Protein AF-A0A849QKR9-F1 (afdb_monomer)

Foldseek 3Di:
DDPVVVVVVVVVVVVVVVVVVVVVVVVPDDDDDDDDDDDDDDDPPPPFQQDKDKDWDCAPNFIKIWIFTGDPVCPVVLLVVLVVLLNVLCQQAPCVDCPHQQNVCQVPQKGAQHDPLVVVLLVVQLVCCVVVVNPRFQQCVLVVVQQVVQVVVVHGDDPVNNVVSCVLTDSVQWDADPRMIGRNDPNTHGHSSVPSVLSSQVVSVVSNVVVPTQFIKMDTRQWMFGAADRPVRWADWRFCADLVDRVDGPDTDRDHRDITHDDDQSPDDDD

Solvent-accessible surface area (backbone atoms only — not comparable to full-atom values): 15534 Å² total; per-residue (Å²): 133,57,74,68,59,56,51,53,51,52,54,52,52,52,51,52,54,52,53,52,52,53,51,53,52,62,74,71,54,79,83,84,76,90,75,90,80,91,79,91,77,95,71,86,72,81,77,80,42,64,43,78,51,72,52,72,49,83,50,93,94,34,54,30,38,43,36,40,43,31,58,74,80,62,39,69,60,44,52,50,52,20,52,50,46,33,53,51,48,44,56,45,57,28,82,84,39,68,85,14,59,44,19,34,25,46,72,67,36,37,37,72,81,50,54,70,66,60,51,50,53,50,53,50,43,44,50,47,16,60,82,46,76,54,76,44,49,41,22,44,35,52,52,54,50,48,46,53,54,24,49,77,72,75,46,74,72,49,73,64,58,48,57,63,42,48,75,38,47,53,49,87,44,55,47,81,54,95,48,26,43,37,46,76,49,89,81,32,30,63,44,51,83,90,51,50,63,58,51,29,35,53,52,21,48,50,48,34,43,76,70,68,44,70,17,33,36,30,31,51,69,63,34,28,38,32,35,43,47,44,84,87,70,44,57,41,79,48,64,45,66,27,89,91,43,76,92,39,59,77,46,73,44,76,45,53,70,44,73,47,70,76,88,61,81,84,78,73,78,87,136

Nearest PDB structures (foldseek):
  7esb-assembly1_A  TM=9.035E-01  e=8.124E-19  Listeria monocytogenes 10403S
  7f2u-assembly2_B  TM=9.150E-01  e=4.977E-18  Listeria monocytogenes 10403S
  6nxi-assembly1_A  TM=8.721E-01  e=6.211E-15  Vibrio cholerae
  6nxj-assembly1_A  TM=8.756E-01  e=7.909E-15  Vibrio cholerae
  6nxj-assembly2_B  TM=8.960E-01  e=5.808E-14  Vibrio cholerae

pLDDT: mean 87.32, std 17.44, range [29.44, 98.69]

Sequence (271 aa):
MDDHHKRTIIYLFALIIMTVALFTIYTYFPVVTDNGGSNDLIAESNVSSNDVIAESQQLMGTIVTIEIVGTKTNAETSINSAFWEIDRIEKLMTTFDSNSEIGILNAEGQVDNVSDDLIYVIEQSIYYGNISDGAFDVTIKPILDLWKTKIIAGEYPTGQEINETLTLVNYSNITVENNTIYLNAEGMSITVDGIAKGYAVDQAVKVLENNGYTSGFVNAGGDGMYFGTRPDGSDWKVGLRNPENKSQSIVVMEISDKAVATSGNYERYFN

Structure (mmCIF, N/CA/C/O backbone):
data_AF-A0A849QKR9-F1
#
_entry.id   AF-A0A849QKR9-F1
#
loop_
_atom_site.group_PDB
_atom_site.id
_ato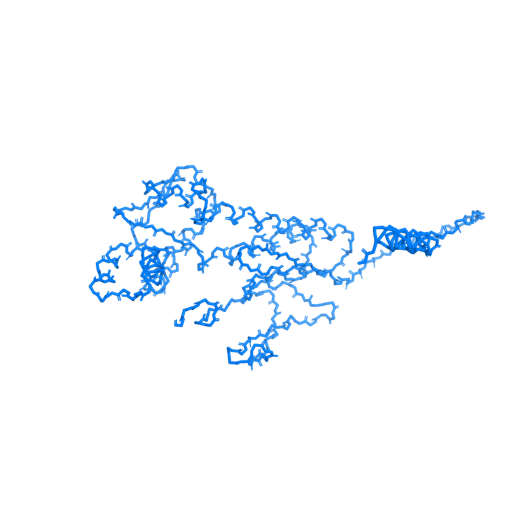m_site.type_symbol
_atom_site.label_atom_id
_atom_site.label_alt_id
_atom_site.label_comp_id
_atom_site.label_asym_id
_atom_site.label_entity_id
_atom_site.label_seq_id
_atom_site.pdbx_PDB_ins_code
_atom_site.Cartn_x
_atom_site.Cartn_y
_atom_site.Cartn_z
_atom_site.occupancy
_atom_site.B_iso_or_equiv
_atom_site.auth_seq_id
_atom_site.auth_comp_id
_atom_site.auth_asym_id
_atom_site.auth_atom_id
_atom_site.pdbx_PDB_model_num
ATOM 1 N N . MET A 1 1 ? 46.636 -8.064 25.597 1.00 56.09 1 MET A N 1
ATOM 2 C CA . MET A 1 1 ? 47.362 -7.668 24.373 1.00 56.09 1 MET A CA 1
ATOM 3 C C . MET A 1 1 ? 47.788 -6.223 24.556 1.00 56.09 1 MET A C 1
ATOM 5 O O . MET A 1 1 ? 46.911 -5.388 24.746 1.00 56.09 1 MET A O 1
ATOM 9 N N . ASP A 1 2 ? 49.097 -5.986 24.640 1.00 68.19 2 ASP A N 1
ATOM 10 C CA . ASP A 1 2 ? 49.704 -4.688 24.971 1.00 68.19 2 ASP A CA 1
ATOM 11 C C . ASP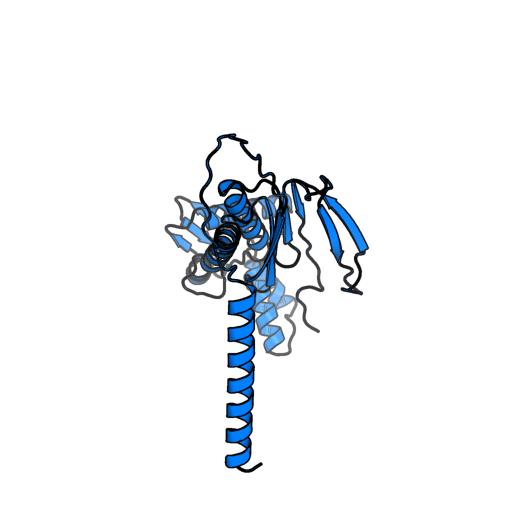 A 1 2 ? 49.340 -3.604 23.933 1.00 68.19 2 ASP A C 1
ATOM 13 O O . ASP A 1 2 ? 49.109 -3.916 22.761 1.00 68.19 2 ASP A O 1
ATOM 17 N N . ASP A 1 3 ? 49.266 -2.340 24.353 1.00 66.62 3 ASP A N 1
ATOM 18 C CA . ASP A 1 3 ? 48.834 -1.200 23.529 1.00 66.62 3 ASP A CA 1
ATOM 19 C C . ASP A 1 3 ? 49.766 -0.992 22.320 1.00 66.62 3 ASP A C 1
ATOM 21 O O . ASP A 1 3 ? 49.341 -0.583 21.237 1.00 66.62 3 ASP A O 1
ATOM 25 N N . HIS A 1 4 ? 51.027 -1.413 22.453 1.00 70.44 4 HIS A N 1
ATOM 26 C CA . HIS A 1 4 ? 51.982 -1.469 21.351 1.00 70.44 4 HIS A CA 1
ATOM 27 C C . HIS A 1 4 ? 51.560 -2.464 20.254 1.00 70.44 4 HIS A C 1
ATOM 29 O O . HIS A 1 4 ? 51.630 -2.144 19.068 1.00 70.44 4 HIS A O 1
ATOM 35 N N . HIS A 1 5 ? 51.053 -3.647 20.619 1.00 63.78 5 HIS A N 1
ATOM 36 C CA . HIS A 1 5 ? 50.604 -4.650 19.648 1.00 63.78 5 HIS A CA 1
ATOM 37 C C . HIS A 1 5 ? 49.356 -4.204 18.881 1.00 63.78 5 HIS A C 1
ATOM 39 O O . HIS A 1 5 ? 49.245 -4.478 17.687 1.00 63.78 5 HIS A O 1
ATOM 45 N N . LYS A 1 6 ? 48.439 -3.476 19.532 1.00 62.59 6 LYS A N 1
ATOM 46 C CA . LYS A 1 6 ? 47.254 -2.919 18.862 1.00 62.59 6 LYS A CA 1
ATOM 47 C C . LYS A 1 6 ? 47.637 -1.863 17.825 1.00 62.59 6 LYS A C 1
ATOM 49 O O . LYS A 1 6 ? 47.126 -1.898 16.709 1.00 62.59 6 LYS A O 1
ATOM 54 N N . ARG A 1 7 ? 48.585 -0.979 18.153 1.00 69.62 7 ARG A N 1
ATOM 55 C CA . ARG A 1 7 ? 49.081 0.047 17.222 1.00 69.62 7 ARG A CA 1
ATOM 56 C C . ARG A 1 7 ? 49.799 -0.571 16.027 1.00 69.62 7 ARG A C 1
ATOM 58 O O . ARG A 1 7 ? 49.524 -0.179 14.899 1.00 69.62 7 ARG A O 1
ATOM 65 N N . THR A 1 8 ? 50.647 -1.579 16.242 1.00 73.81 8 THR A N 1
ATOM 66 C CA . THR A 1 8 ? 51.331 -2.276 15.140 1.00 73.81 8 THR A CA 1
ATOM 67 C C . THR A 1 8 ? 50.345 -2.937 14.175 1.00 73.81 8 THR A C 1
ATOM 69 O O . THR A 1 8 ? 50.532 -2.835 12.968 1.00 73.81 8 THR A O 1
ATOM 72 N N . ILE A 1 9 ? 49.269 -3.551 14.683 1.00 72.00 9 ILE A N 1
ATOM 73 C CA . ILE A 1 9 ? 48.226 -4.161 13.844 1.00 72.00 9 ILE A CA 1
ATOM 74 C C . ILE A 1 9 ? 47.478 -3.094 13.033 1.00 72.00 9 ILE A C 1
ATOM 76 O O . ILE A 1 9 ? 47.295 -3.270 11.832 1.00 72.00 9 ILE A O 1
ATOM 80 N N . ILE A 1 10 ? 47.115 -1.961 13.644 1.00 75.00 10 ILE A N 1
ATOM 81 C CA . ILE A 1 10 ? 46.435 -0.857 12.945 1.00 75.00 10 ILE A CA 1
ATOM 82 C C . ILE A 1 10 ? 47.303 -0.297 11.808 1.00 75.00 10 ILE A C 1
ATOM 84 O O . ILE A 1 10 ? 46.802 -0.106 10.701 1.00 75.00 10 ILE A O 1
ATOM 88 N N . TYR A 1 11 ? 48.607 -0.095 12.032 1.00 73.31 11 TYR A N 1
ATOM 89 C CA . TYR A 1 11 ? 49.511 0.375 10.975 1.00 73.31 11 TYR A CA 1
ATOM 90 C C . TYR A 1 11 ? 49.687 -0.648 9.847 1.00 73.31 11 TYR A C 1
ATOM 92 O O . TYR A 1 11 ? 49.775 -0.257 8.685 1.00 73.31 11 TYR A O 1
ATOM 100 N N . LEU A 1 12 ? 49.685 -1.947 10.160 1.00 71.19 12 LEU A N 1
ATOM 101 C CA . LEU A 1 12 ? 49.760 -3.007 9.152 1.00 71.19 12 LEU A CA 1
ATOM 102 C C . LEU A 1 12 ? 48.500 -3.049 8.277 1.00 71.19 12 LEU A C 1
ATOM 104 O O . LEU A 1 12 ? 48.610 -3.151 7.057 1.00 71.19 12 LEU A O 1
ATOM 108 N N . PHE A 1 13 ? 47.314 -2.897 8.875 1.00 69.25 13 PHE A N 1
ATOM 109 C CA . PHE A 1 13 ? 46.056 -2.803 8.128 1.00 69.25 13 PHE A CA 1
ATOM 110 C C . PHE A 1 13 ? 45.987 -1.537 7.267 1.00 69.25 13 PHE A C 1
ATOM 112 O O . PHE A 1 13 ? 45.603 -1.621 6.103 1.00 69.25 13 PHE A O 1
ATOM 119 N N . ALA A 1 14 ? 46.418 -0.384 7.788 1.00 69.44 14 ALA A N 1
ATOM 120 C CA . ALA A 1 14 ? 46.464 0.858 7.015 1.00 69.44 14 ALA A CA 1
ATOM 121 C C . ALA A 1 14 ? 47.422 0.760 5.812 1.00 69.44 14 ALA A C 1
ATOM 123 O O . ALA A 1 14 ? 47.089 1.224 4.721 1.00 69.44 14 ALA A O 1
ATOM 124 N N . LEU A 1 15 ? 48.578 0.103 5.978 1.00 68.38 15 LEU A N 1
ATOM 125 C CA . LEU A 1 15 ? 49.537 -0.117 4.893 1.00 68.38 15 LEU A CA 1
ATOM 126 C C . LEU A 1 15 ? 48.961 -1.032 3.800 1.00 68.38 15 LEU A C 1
ATOM 128 O O . LEU A 1 15 ? 49.131 -0.741 2.620 1.00 68.38 15 LEU A O 1
ATOM 132 N N . ILE A 1 16 ? 48.250 -2.100 4.182 1.00 71.38 16 ILE A N 1
ATOM 133 C CA . ILE A 1 16 ? 47.600 -3.026 3.239 1.00 71.38 16 ILE A CA 1
ATOM 134 C C . ILE A 1 16 ? 46.465 -2.330 2.474 1.00 71.38 16 ILE A C 1
ATOM 136 O O . ILE A 1 16 ? 46.352 -2.492 1.263 1.00 71.38 16 ILE A O 1
ATOM 140 N N . ILE A 1 17 ? 45.646 -1.514 3.145 1.00 67.94 17 ILE A N 1
ATOM 141 C CA . ILE A 1 17 ? 44.571 -0.760 2.480 1.00 67.94 17 ILE A CA 1
ATOM 142 C C . ILE A 1 17 ? 45.158 0.236 1.467 1.00 67.94 17 ILE A C 1
ATOM 144 O O . ILE A 1 17 ? 44.658 0.349 0.349 1.00 67.94 17 ILE A O 1
ATOM 148 N N . MET A 1 18 ? 46.254 0.914 1.818 1.00 70.62 18 MET A N 1
ATOM 149 C CA . MET A 1 18 ? 46.903 1.885 0.935 1.00 70.62 18 MET A CA 1
ATOM 150 C C . MET A 1 18 ? 47.558 1.227 -0.293 1.00 70.62 18 MET A C 1
ATOM 152 O O . MET A 1 18 ? 47.499 1.787 -1.388 1.00 70.62 18 MET A O 1
ATOM 156 N N . THR A 1 19 ? 48.150 0.035 -0.155 1.00 67.56 19 THR A N 1
ATOM 157 C CA . THR A 1 19 ? 48.738 -0.686 -1.299 1.00 67.56 19 THR A CA 1
ATOM 158 C C . THR A 1 19 ? 47.676 -1.270 -2.226 1.00 67.56 19 THR A C 1
ATOM 160 O O . THR A 1 19 ? 47.854 -1.218 -3.442 1.00 67.56 19 THR A O 1
ATOM 163 N N . VAL A 1 20 ? 46.549 -1.749 -1.686 1.00 70.06 20 VAL A N 1
ATOM 164 C CA . VAL A 1 20 ? 45.401 -2.193 -2.494 1.00 70.06 20 VAL A CA 1
ATOM 165 C C . VAL A 1 20 ? 44.795 -1.018 -3.265 1.00 70.06 20 VAL A C 1
ATOM 167 O O . VAL A 1 20 ? 44.554 -1.162 -4.459 1.00 70.06 20 VAL A O 1
ATOM 170 N N . ALA A 1 21 ? 44.643 0.155 -2.636 1.00 64.56 21 ALA A N 1
ATOM 171 C CA . ALA A 1 21 ? 44.130 1.363 -3.290 1.00 64.56 21 ALA A CA 1
ATOM 172 C C . ALA A 1 21 ? 45.039 1.866 -4.430 1.00 64.56 21 ALA A C 1
ATOM 174 O O . ALA A 1 21 ? 44.557 2.268 -5.487 1.00 64.56 21 ALA A O 1
ATOM 175 N N . LEU A 1 22 ? 46.363 1.811 -4.254 1.00 59.62 22 LEU A N 1
ATOM 176 C CA . LEU A 1 22 ? 47.314 2.173 -5.313 1.00 59.62 22 LEU A CA 1
ATOM 177 C C . LEU A 1 22 ? 47.290 1.175 -6.482 1.00 59.62 22 LEU A C 1
ATOM 179 O O . LEU A 1 22 ? 47.432 1.578 -7.637 1.00 59.62 22 LEU A O 1
ATOM 183 N N . PHE A 1 23 ? 47.069 -0.113 -6.203 1.00 61.19 23 PHE A N 1
ATOM 184 C CA . PHE A 1 23 ? 46.971 -1.147 -7.233 1.00 61.19 23 PHE A CA 1
ATOM 185 C C . PHE A 1 23 ? 45.658 -1.058 -8.032 1.00 61.19 23 PHE A C 1
ATOM 187 O O . PHE A 1 23 ? 45.672 -1.240 -9.251 1.00 61.19 23 PHE A O 1
ATOM 194 N N . THR A 1 24 ? 44.534 -0.703 -7.396 1.00 53.88 24 THR A N 1
ATOM 195 C CA . THR A 1 24 ? 43.272 -0.428 -8.107 1.00 53.88 24 THR A CA 1
ATOM 196 C C . THR A 1 24 ? 43.350 0.834 -8.964 1.00 53.88 24 THR A C 1
ATOM 198 O O . THR A 1 24 ? 42.869 0.819 -10.091 1.00 53.88 24 THR A O 1
ATOM 201 N N . ILE A 1 25 ? 44.030 1.895 -8.516 1.00 60.06 25 ILE A N 1
ATOM 202 C CA . ILE A 1 25 ? 44.236 3.099 -9.343 1.00 60.06 25 ILE A CA 1
ATOM 203 C C . ILE A 1 25 ? 45.083 2.783 -10.589 1.00 60.06 25 ILE A C 1
ATOM 205 O O . ILE A 1 25 ? 44.760 3.241 -11.683 1.00 60.06 25 ILE A O 1
ATOM 209 N N . TYR A 1 26 ? 46.132 1.962 -10.453 1.00 59.94 26 TYR A N 1
ATOM 210 C CA . TYR A 1 26 ? 47.011 1.609 -11.576 1.00 59.94 26 TYR A CA 1
ATOM 211 C C . TYR A 1 26 ? 46.361 0.647 -12.584 1.00 59.94 26 TYR A C 1
ATOM 213 O O . TYR A 1 26 ? 46.697 0.667 -13.763 1.00 59.94 26 TYR A O 1
ATOM 221 N N . THR A 1 27 ? 45.416 -0.186 -12.138 1.00 62.38 27 THR A N 1
ATOM 222 C CA . THR A 1 27 ? 44.685 -1.114 -13.019 1.00 62.38 27 THR A CA 1
ATOM 223 C C . THR A 1 27 ? 43.512 -0.462 -13.753 1.00 62.38 27 THR A C 1
ATOM 225 O O . THR A 1 27 ? 43.118 -0.973 -14.798 1.00 62.38 27 THR A O 1
ATOM 228 N N . TYR A 1 28 ? 42.994 0.674 -13.268 1.00 57.56 28 TYR A N 1
ATOM 229 C CA . TYR A 1 28 ? 41.846 1.368 -13.872 1.00 57.56 28 TYR A CA 1
ATOM 230 C C . TYR A 1 28 ? 42.180 2.637 -14.673 1.00 57.56 28 TYR A C 1
ATOM 232 O O . TYR A 1 28 ? 41.302 3.151 -15.362 1.00 57.56 28 TYR A O 1
ATOM 240 N N . PHE A 1 29 ? 43.424 3.128 -14.655 1.00 51.31 29 PHE A N 1
ATOM 241 C CA . PHE A 1 29 ? 43.860 4.220 -15.535 1.00 51.31 29 PHE A CA 1
ATOM 242 C C . PHE A 1 29 ? 44.724 3.682 -16.685 1.00 51.31 29 PHE A C 1
ATOM 244 O O . PHE A 1 29 ? 45.906 3.401 -16.473 1.00 51.31 29 PHE A O 1
ATOM 251 N N . PRO A 1 30 ? 44.204 3.558 -17.921 1.00 44.72 30 PRO A N 1
ATOM 252 C CA . PRO A 1 30 ? 45.065 3.296 -19.060 1.00 44.72 30 PRO A CA 1
ATOM 253 C C . PRO A 1 30 ? 45.891 4.554 -19.350 1.00 44.72 30 PRO A C 1
ATOM 255 O O . PRO A 1 30 ? 45.362 5.662 -19.459 1.00 44.72 30 PRO A O 1
ATOM 258 N N . VAL A 1 31 ? 47.206 4.379 -19.478 1.00 43.72 31 VAL A N 1
ATOM 259 C CA . VAL A 1 31 ? 48.114 5.408 -19.993 1.00 43.72 31 VAL A CA 1
ATOM 260 C C . VAL A 1 31 ? 47.677 5.738 -21.421 1.00 43.72 31 VAL A C 1
ATOM 262 O O . VAL A 1 31 ? 47.870 4.942 -22.340 1.00 43.72 31 VAL A O 1
ATOM 265 N N . VAL A 1 32 ? 47.066 6.908 -21.602 1.00 41.72 32 VAL A N 1
ATOM 266 C CA . VAL A 1 32 ? 46.768 7.470 -22.921 1.00 41.72 32 VAL A CA 1
ATOM 267 C C . VAL A 1 32 ? 48.102 7.778 -23.595 1.00 41.72 32 VAL A C 1
ATOM 269 O O . VAL A 1 32 ? 48.847 8.649 -23.149 1.00 41.72 32 VAL A O 1
ATOM 272 N N . THR A 1 33 ? 48.421 7.039 -24.655 1.00 37.53 33 THR A N 1
ATOM 273 C CA . THR A 1 33 ? 49.470 7.431 -25.598 1.00 37.53 33 THR A CA 1
ATOM 274 C C . THR A 1 33 ? 48.788 8.135 -26.762 1.00 37.53 33 THR A C 1
ATOM 276 O O . THR A 1 33 ? 47.994 7.541 -27.486 1.00 37.53 33 THR A O 1
ATOM 279 N N . ASP A 1 34 ? 49.049 9.433 -26.875 1.00 34.94 34 ASP A N 1
ATOM 280 C CA . ASP A 1 34 ? 48.628 10.258 -28.001 1.00 34.94 34 ASP A CA 1
ATOM 281 C C . ASP A 1 34 ? 49.440 9.861 -29.241 1.00 34.94 34 ASP A C 1
ATOM 283 O O . ASP A 1 34 ? 50.668 9.933 -29.236 1.00 34.94 34 ASP A O 1
ATOM 287 N N . ASN A 1 35 ? 48.751 9.406 -30.284 1.00 36.16 35 ASN A N 1
ATOM 288 C CA . ASN A 1 35 ? 49.277 9.307 -31.638 1.00 36.16 35 ASN A CA 1
ATOM 289 C C . ASN A 1 35 ? 48.149 9.697 -32.596 1.00 36.16 35 ASN A C 1
ATOM 291 O O . ASN A 1 35 ? 47.228 8.921 -32.852 1.00 36.16 35 ASN A O 1
ATOM 295 N N . GLY A 1 36 ? 48.226 10.927 -33.101 1.00 35.84 36 GLY A N 1
ATOM 296 C CA . GLY A 1 36 ? 47.295 11.470 -34.080 1.00 35.84 36 GLY A CA 1
ATOM 297 C C . GLY A 1 36 ? 47.295 10.721 -35.417 1.00 35.84 36 GLY A C 1
ATOM 298 O O . GLY A 1 36 ? 48.323 10.235 -35.890 1.00 35.84 36 GLY A O 1
ATOM 299 N N . GLY A 1 37 ? 46.122 10.692 -36.053 1.00 29.44 37 GLY A N 1
ATOM 300 C CA . GLY A 1 37 ? 45.926 10.196 -37.413 1.00 29.44 37 GLY A CA 1
ATOM 301 C C . GLY A 1 37 ? 44.445 10.094 -37.775 1.00 29.44 37 GLY A C 1
ATOM 302 O O . GLY A 1 37 ? 43.782 9.124 -37.432 1.00 29.44 37 GLY A O 1
ATOM 303 N N . SER A 1 38 ? 43.940 11.117 -38.459 1.00 37.75 38 SER A N 1
ATOM 304 C CA . SER A 1 38 ? 42.591 11.263 -39.017 1.00 37.75 38 SER A CA 1
ATOM 305 C C . SER A 1 38 ? 42.172 10.130 -39.964 1.00 37.75 38 SER A C 1
ATOM 307 O O . SER A 1 38 ? 42.947 9.781 -40.855 1.00 37.75 38 SER A O 1
ATOM 309 N N . ASN A 1 39 ? 40.922 9.663 -39.850 1.00 35.00 39 ASN A N 1
ATOM 310 C CA . ASN A 1 39 ? 39.973 9.560 -40.969 1.00 35.00 39 ASN A CA 1
ATOM 311 C C . ASN A 1 39 ? 38.564 9.184 -40.481 1.00 35.00 39 ASN A C 1
ATOM 313 O O . ASN A 1 39 ? 38.382 8.240 -39.715 1.00 35.00 39 ASN A O 1
ATOM 317 N N . ASP A 1 40 ? 37.597 9.954 -40.974 1.00 38.06 40 ASP A N 1
ATOM 318 C CA . ASP A 1 40 ? 36.152 9.814 -40.829 1.00 38.06 40 ASP A CA 1
ATOM 319 C C . ASP A 1 40 ? 35.638 8.398 -41.100 1.00 38.06 40 ASP A C 1
ATOM 321 O O . ASP A 1 40 ? 35.941 7.843 -42.151 1.00 38.06 40 ASP A O 1
ATOM 325 N N . LEU A 1 41 ? 34.764 7.891 -40.223 1.00 34.88 41 LEU A N 1
ATOM 326 C CA . LEU A 1 41 ? 33.518 7.204 -40.581 1.00 34.88 41 LEU A CA 1
ATOM 327 C C . LEU A 1 41 ? 32.562 7.288 -39.380 1.00 34.88 41 LEU A C 1
ATOM 329 O O . LEU A 1 41 ? 32.771 6.661 -38.343 1.00 34.88 41 LEU A O 1
ATOM 333 N N . ILE A 1 42 ? 31.507 8.085 -39.542 1.00 42.62 42 ILE A N 1
ATOM 334 C CA . ILE A 1 42 ? 30.334 8.121 -38.669 1.00 42.62 42 ILE A CA 1
ATOM 335 C C . ILE A 1 42 ? 29.677 6.740 -38.743 1.00 42.62 42 ILE A C 1
ATOM 337 O O . ILE A 1 42 ? 29.045 6.399 -39.741 1.00 42.62 42 ILE A O 1
ATOM 341 N N . ALA A 1 43 ? 29.843 5.944 -37.693 1.00 32.66 43 ALA A N 1
ATOM 342 C CA . ALA A 1 43 ? 28.950 4.843 -37.387 1.00 32.66 43 ALA A CA 1
ATOM 343 C C . ALA A 1 43 ? 28.130 5.282 -36.175 1.00 32.66 43 ALA A C 1
ATOM 345 O O . ALA A 1 43 ? 28.637 5.309 -35.054 1.00 32.66 43 ALA A O 1
ATOM 346 N N . GLU A 1 44 ? 26.874 5.662 -36.409 1.00 36.56 44 GLU A N 1
ATOM 347 C CA . GLU A 1 44 ? 25.856 5.660 -35.363 1.00 36.56 44 GLU A CA 1
ATOM 348 C C . GLU A 1 44 ? 25.759 4.231 -34.822 1.00 36.56 44 GLU A C 1
ATOM 350 O O . GLU A 1 44 ? 25.080 3.357 -35.364 1.00 36.56 44 GLU A O 1
ATOM 355 N N . SER A 1 45 ? 26.514 3.963 -33.762 1.00 34.25 45 SER A N 1
ATOM 356 C CA . SER A 1 45 ? 26.320 2.791 -32.936 1.00 34.25 45 SER A CA 1
ATOM 357 C C . SER A 1 45 ? 24.977 2.955 -32.232 1.00 34.25 45 SER A C 1
ATOM 359 O O . SER A 1 45 ? 24.876 3.677 -31.240 1.00 34.25 45 SER A O 1
ATOM 361 N N . ASN A 1 46 ? 23.947 2.273 -32.731 1.00 40.50 46 ASN A N 1
ATOM 362 C CA . ASN A 1 46 ? 22.795 1.897 -31.920 1.00 40.50 46 ASN A CA 1
ATOM 363 C C . ASN A 1 46 ? 23.317 1.035 -30.761 1.00 40.50 46 ASN A C 1
ATOM 365 O O . ASN A 1 46 ? 23.414 -0.187 -30.878 1.00 40.50 46 ASN A O 1
ATOM 369 N N . VAL A 1 47 ? 23.719 1.668 -29.656 1.00 43.28 47 VAL A N 1
ATOM 370 C CA . VAL A 1 47 ? 24.070 0.968 -28.418 1.00 43.28 47 VAL A CA 1
ATOM 371 C C . VAL A 1 47 ? 22.760 0.553 -27.758 1.00 43.28 47 VAL A C 1
ATOM 373 O O . VAL A 1 47 ? 22.274 1.183 -26.827 1.00 43.28 47 VAL A O 1
ATOM 376 N N . SER A 1 48 ? 22.165 -0.518 -28.276 1.00 50.53 48 SER A N 1
ATOM 377 C CA . SER A 1 48 ? 21.196 -1.319 -27.536 1.00 50.53 48 SER A CA 1
ATOM 378 C C . SER A 1 48 ? 21.966 -2.090 -26.463 1.00 50.53 48 SER A C 1
ATOM 380 O O . SER A 1 48 ? 22.298 -3.259 -26.653 1.00 50.53 48 SER A O 1
ATOM 382 N N . SER A 1 49 ? 22.342 -1.435 -25.365 1.00 60.97 49 SER A N 1
ATOM 383 C CA . SER A 1 49 ? 22.863 -2.155 -24.201 1.00 60.97 49 SER A CA 1
ATOM 384 C C . SER A 1 49 ? 21.682 -2.713 -23.411 1.00 60.97 49 SER A C 1
ATOM 386 O O . SER A 1 49 ? 20.899 -1.943 -22.860 1.00 60.97 49 SER A O 1
ATOM 388 N N . ASN A 1 50 ? 21.573 -4.039 -23.343 1.00 80.00 50 ASN A N 1
ATOM 389 C CA . ASN A 1 50 ? 20.600 -4.737 -22.498 1.00 80.00 50 ASN A CA 1
ATOM 390 C C . ASN A 1 50 ? 21.234 -5.084 -21.142 1.00 80.00 50 ASN A C 1
ATOM 392 O O . ASN A 1 50 ? 21.173 -6.235 -20.702 1.00 80.00 50 ASN A O 1
ATOM 396 N N . ASP A 1 51 ? 21.918 -4.120 -20.518 1.00 88.50 51 ASP A N 1
ATOM 397 C CA . ASP A 1 51 ? 22.513 -4.352 -19.204 1.00 88.50 51 ASP A CA 1
ATOM 398 C C . ASP A 1 51 ? 21.397 -4.526 -18.172 1.00 88.50 51 ASP A C 1
ATOM 400 O O . ASP A 1 51 ? 20.382 -3.831 -18.212 1.00 88.50 51 ASP A O 1
ATOM 404 N N . VAL A 1 52 ? 21.605 -5.457 -17.243 1.00 93.81 52 VAL A N 1
ATOM 405 C CA . VAL A 1 52 ? 20.730 -5.658 -16.086 1.00 93.81 52 VAL A CA 1
ATOM 406 C C . VAL A 1 52 ? 21.374 -4.988 -14.889 1.00 93.81 52 VAL A C 1
ATOM 408 O O . VAL A 1 52 ? 22.536 -5.261 -14.568 1.00 93.81 52 VAL A O 1
ATOM 411 N N . ILE A 1 53 ? 20.633 -4.090 -14.250 1.00 95.50 53 ILE A N 1
ATOM 412 C CA . ILE A 1 53 ? 21.118 -3.288 -13.130 1.00 95.50 53 ILE A CA 1
ATOM 413 C C . ILE A 1 53 ? 20.083 -3.405 -12.027 1.00 95.50 53 ILE A C 1
ATOM 415 O O . ILE A 1 53 ? 18.922 -3.063 -12.238 1.00 95.50 53 ILE A O 1
ATOM 419 N N . ALA A 1 54 ? 20.513 -3.909 -10.874 1.00 96.12 54 ALA A N 1
ATOM 420 C CA . ALA A 1 54 ? 19.646 -4.163 -9.740 1.00 96.12 54 ALA A CA 1
ATOM 421 C C . ALA A 1 54 ? 20.245 -3.585 -8.462 1.00 96.12 54 ALA A C 1
ATOM 423 O O . ALA A 1 54 ? 21.434 -3.757 -8.186 1.00 96.12 54 ALA A O 1
ATOM 424 N N . GLU A 1 55 ? 19.396 -2.958 -7.659 1.00 97.44 55 GLU A N 1
ATOM 425 C CA . GLU A 1 55 ? 19.741 -2.459 -6.334 1.00 97.44 55 GLU A CA 1
ATOM 426 C C . GLU A 1 55 ? 18.662 -2.836 -5.326 1.00 97.44 55 GLU A C 1
ATOM 428 O O . GLU A 1 55 ? 17.541 -3.217 -5.673 1.00 97.44 55 GLU A O 1
ATOM 433 N N . SER A 1 56 ? 19.002 -2.781 -4.041 1.00 97.88 56 SER A N 1
ATOM 434 C CA . SER A 1 56 ? 18.050 -3.062 -2.971 1.00 97.88 56 SER A CA 1
ATOM 435 C C . SER A 1 56 ? 18.282 -2.172 -1.762 1.00 97.88 56 SER A C 1
ATOM 437 O O . SER A 1 56 ? 19.425 -1.934 -1.373 1.00 97.88 56 SER A O 1
ATOM 439 N N . GLN A 1 57 ? 17.189 -1.720 -1.152 1.00 97.81 57 GLN A N 1
ATOM 440 C CA . GLN A 1 57 ? 17.187 -0.879 0.043 1.00 97.81 57 GLN A CA 1
ATOM 441 C C . GLN A 1 57 ? 16.137 -1.370 1.045 1.00 97.81 57 GLN A C 1
ATOM 443 O O . GLN A 1 57 ? 15.193 -2.073 0.682 1.00 97.81 57 GLN A O 1
ATOM 448 N N . GLN A 1 58 ? 16.311 -1.022 2.321 1.00 96.81 58 GLN A N 1
ATOM 449 C CA . GLN A 1 58 ? 15.323 -1.315 3.356 1.00 96.81 58 GLN A CA 1
ATOM 450 C C . GLN A 1 58 ? 14.354 -0.136 3.483 1.00 96.81 58 GLN A C 1
ATOM 452 O O . GLN A 1 58 ? 14.744 0.921 3.970 1.00 96.81 58 GLN A O 1
ATOM 457 N N . LEU A 1 59 ? 13.111 -0.335 3.044 1.00 94.19 59 LEU A N 1
ATOM 458 C CA . LEU A 1 59 ? 12.027 0.655 3.020 1.00 94.19 59 LEU A CA 1
ATOM 459 C C . LEU A 1 59 ? 10.697 -0.046 3.327 1.00 94.19 59 LEU A C 1
ATOM 461 O O . LEU A 1 59 ? 10.569 -1.257 3.127 1.00 94.19 59 LEU A O 1
ATOM 465 N N . MET A 1 60 ? 9.706 0.683 3.835 1.00 90.88 60 MET A N 1
ATOM 466 C CA . MET A 1 60 ? 8.364 0.177 4.161 1.00 90.88 60 MET A CA 1
ATOM 467 C C . MET A 1 60 ? 8.375 -1.068 5.066 1.00 90.88 60 MET A C 1
ATOM 469 O O . MET A 1 60 ? 7.545 -1.976 4.9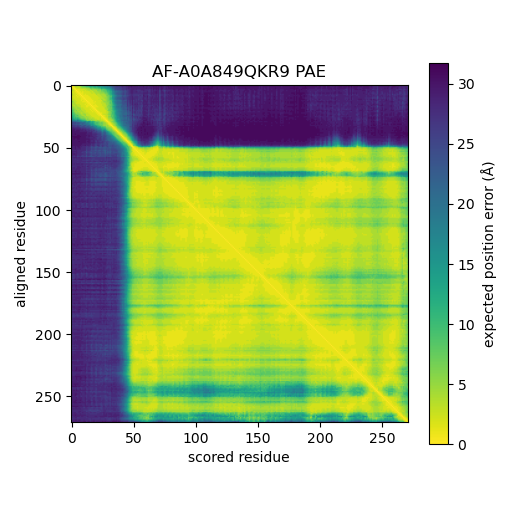53 1.00 90.88 60 MET A O 1
ATOM 473 N N . GLY A 1 61 ? 9.371 -1.158 5.953 1.00 89.81 61 GLY A N 1
ATOM 474 C CA . GLY A 1 61 ? 9.569 -2.306 6.839 1.00 89.81 61 GLY A CA 1
ATOM 475 C C . GLY A 1 61 ? 9.920 -3.622 6.127 1.00 89.81 61 GLY A C 1
ATOM 476 O O . GLY A 1 61 ? 9.706 -4.690 6.703 1.00 89.81 61 GLY A O 1
ATOM 477 N N . THR A 1 62 ? 10.440 -3.569 4.898 1.00 92.38 62 THR A N 1
ATOM 478 C CA . THR A 1 62 ? 10.877 -4.731 4.112 1.00 92.38 62 THR A CA 1
ATOM 479 C C . THR A 1 62 ? 12.110 -4.403 3.257 1.00 92.38 62 THR A C 1
ATOM 481 O O . THR A 1 62 ? 12.626 -3.289 3.286 1.00 92.38 62 THR A O 1
ATOM 484 N N . ILE A 1 63 ? 12.622 -5.389 2.519 1.00 95.94 63 ILE A N 1
ATOM 485 C CA . ILE A 1 63 ? 13.586 -5.162 1.440 1.00 95.94 63 ILE A CA 1
ATOM 486 C C . ILE A 1 63 ? 12.798 -4.830 0.175 1.00 95.94 63 ILE A C 1
ATOM 488 O O . ILE A 1 63 ? 11.914 -5.592 -0.229 1.00 95.94 63 ILE A O 1
ATOM 492 N N . VAL A 1 64 ? 13.142 -3.700 -0.433 1.00 98.12 64 VAL A N 1
ATOM 493 C CA . VAL A 1 64 ? 12.686 -3.299 -1.757 1.00 98.12 64 VAL A CA 1
ATOM 494 C C . VAL A 1 64 ? 13.827 -3.523 -2.738 1.00 98.12 64 VAL A C 1
ATOM 496 O O . VAL A 1 64 ? 14.930 -3.025 -2.519 1.00 98.12 64 VAL A O 1
ATOM 499 N N . THR A 1 65 ? 13.560 -4.253 -3.814 1.00 98.19 65 THR A N 1
ATOM 500 C CA . THR A 1 65 ? 14.491 -4.485 -4.919 1.00 98.19 65 THR A CA 1
ATOM 501 C C . THR A 1 65 ? 13.957 -3.819 -6.176 1.00 98.19 65 THR A C 1
ATOM 503 O O . THR A 1 65 ? 12.790 -3.999 -6.524 1.00 98.19 65 THR A O 1
ATOM 506 N N . ILE A 1 66 ? 14.822 -3.078 -6.863 1.00 98.44 66 ILE A N 1
ATOM 507 C CA . ILE A 1 66 ? 14.538 -2.472 -8.162 1.00 98.44 66 ILE A CA 1
ATOM 508 C C . ILE A 1 66 ? 15.542 -3.035 -9.154 1.00 98.44 66 ILE A C 1
ATOM 510 O O . ILE A 1 66 ? 16.745 -2.964 -8.908 1.00 98.44 66 ILE A O 1
ATOM 514 N N . GLU A 1 67 ? 15.051 -3.579 -10.262 1.00 97.25 67 GLU A N 1
ATOM 515 C CA . GLU A 1 67 ? 15.865 -4.023 -11.389 1.00 97.25 67 GLU A CA 1
ATOM 516 C C . GLU A 1 67 ? 15.369 -3.355 -12.668 1.00 97.25 67 GLU A C 1
ATOM 518 O O . GLU A 1 67 ? 14.169 -3.288 -12.921 1.00 97.25 67 GLU A O 1
ATOM 523 N N . ILE A 1 68 ? 16.296 -2.879 -13.489 1.00 97.00 68 ILE A N 1
ATOM 524 C CA . ILE A 1 68 ? 16.013 -2.315 -14.809 1.00 97.00 68 ILE A CA 1
ATOM 525 C C . ILE A 1 68 ? 16.869 -2.998 -15.868 1.00 97.00 68 ILE A C 1
ATOM 527 O O . ILE A 1 68 ? 18.004 -3.414 -15.613 1.00 97.00 68 ILE A O 1
ATOM 531 N N . VAL A 1 69 ? 16.315 -3.076 -17.074 1.00 94.81 69 VAL A N 1
ATOM 532 C CA . VAL A 1 69 ? 17.004 -3.532 -18.279 1.00 94.81 69 VAL A CA 1
ATOM 533 C C . VAL A 1 69 ? 17.199 -2.333 -19.198 1.00 94.81 69 VAL A C 1
ATOM 535 O O . VAL A 1 69 ? 16.231 -1.702 -19.621 1.00 94.81 69 VAL A O 1
ATOM 538 N N . GLY A 1 70 ? 18.448 -2.005 -19.520 1.00 89.44 70 GLY A N 1
ATOM 539 C CA . GLY A 1 70 ? 18.745 -0.897 -20.423 1.00 89.44 70 GLY A CA 1
ATOM 540 C C . GLY A 1 70 ? 20.164 -0.362 -20.289 1.00 89.44 70 GLY A C 1
ATOM 541 O O . GLY A 1 70 ? 21.091 -1.068 -19.901 1.00 89.44 70 GLY A O 1
ATOM 542 N N . THR A 1 71 ? 20.353 0.910 -20.636 1.00 85.31 71 THR A N 1
ATOM 543 C CA . THR A 1 71 ? 21.660 1.570 -20.558 1.00 85.31 71 THR A CA 1
ATOM 544 C C . THR A 1 71 ? 22.051 1.905 -19.126 1.00 85.31 71 THR A C 1
ATOM 546 O O . THR A 1 71 ? 21.252 2.464 -18.375 1.00 85.31 71 THR A O 1
ATOM 549 N N . LYS A 1 72 ? 23.326 1.673 -18.786 1.00 81.50 72 LYS A N 1
ATOM 550 C CA . LYS A 1 72 ? 23.920 2.106 -17.507 1.00 81.50 72 LYS A CA 1
ATOM 551 C C . LYS A 1 72 ? 23.948 3.616 -17.317 1.00 81.50 72 LYS A C 1
ATOM 553 O O . LYS A 1 72 ? 23.961 4.083 -16.182 1.00 81.50 72 LYS A O 1
ATOM 558 N N . THR A 1 73 ? 23.967 4.382 -18.404 1.00 85.12 73 THR A N 1
ATOM 559 C CA . THR A 1 73 ? 23.899 5.843 -18.341 1.00 85.12 73 THR A CA 1
ATOM 560 C C . THR A 1 73 ? 22.635 6.257 -17.583 1.00 85.12 73 THR A C 1
ATOM 562 O O . THR A 1 73 ? 21.538 5.926 -18.013 1.00 85.12 73 THR A O 1
ATOM 565 N N . ASN A 1 74 ? 22.802 6.960 -16.458 1.00 87.19 74 ASN A N 1
ATOM 566 C CA . ASN A 1 74 ? 21.750 7.414 -15.530 1.00 87.19 74 ASN A CA 1
ATOM 567 C C . ASN A 1 74 ? 20.978 6.328 -14.754 1.00 87.19 74 ASN A C 1
ATOM 569 O O . ASN A 1 74 ? 20.116 6.683 -13.954 1.00 87.19 74 ASN A O 1
ATOM 573 N N . ALA A 1 75 ? 21.316 5.043 -14.899 1.00 92.31 75 ALA A N 1
ATOM 574 C CA . ALA A 1 75 ? 20.610 3.946 -14.229 1.00 92.31 75 ALA A CA 1
ATOM 575 C C . ALA A 1 75 ? 20.558 4.097 -12.707 1.00 92.31 75 ALA A C 1
ATOM 577 O O . ALA A 1 75 ? 19.483 4.040 -12.119 1.00 92.31 75 ALA A O 1
ATOM 578 N N . GLU A 1 76 ? 21.701 4.373 -12.081 1.00 93.62 76 GLU A N 1
ATOM 579 C CA . GLU A 1 76 ? 21.789 4.614 -10.638 1.00 93.62 76 GLU A CA 1
ATOM 580 C C . GLU A 1 76 ? 20.919 5.809 -10.211 1.00 93.62 76 GLU A C 1
ATOM 582 O O . GLU A 1 76 ? 20.218 5.755 -9.205 1.00 93.62 76 GLU A O 1
ATOM 587 N N . THR A 1 77 ? 20.901 6.897 -10.986 1.00 95.56 77 THR A N 1
ATOM 588 C CA . THR A 1 77 ? 20.072 8.076 -10.685 1.00 95.56 77 THR A CA 1
ATOM 589 C C . THR A 1 77 ? 18.578 7.768 -10.785 1.00 95.56 77 THR A C 1
ATOM 591 O O . THR A 1 77 ? 17.798 8.204 -9.936 1.00 95.56 77 THR A O 1
ATOM 594 N N . SER A 1 78 ? 18.168 7.008 -11.799 1.00 97.12 78 SER A N 1
ATOM 595 C CA . SER A 1 78 ? 16.772 6.620 -12.001 1.00 97.12 78 SER A CA 1
ATOM 596 C C . SER A 1 78 ? 16.287 5.621 -10.955 1.00 97.12 78 SER A C 1
ATOM 598 O O . SER A 1 78 ? 15.199 5.807 -10.414 1.00 97.12 78 SER A O 1
ATOM 600 N N . ILE A 1 79 ? 17.107 4.625 -10.610 1.00 97.88 79 ILE A N 1
ATOM 601 C CA . ILE A 1 79 ? 16.841 3.693 -9.507 1.00 97.88 79 ILE A CA 1
ATOM 602 C C . ILE A 1 79 ? 16.712 4.458 -8.186 1.00 97.88 79 ILE A C 1
ATOM 604 O O . ILE A 1 79 ? 15.741 4.267 -7.456 1.00 97.88 79 ILE A O 1
ATOM 608 N N . ASN A 1 80 ? 17.635 5.380 -7.897 1.00 97.94 80 ASN A N 1
ATOM 609 C CA . ASN A 1 80 ? 17.561 6.193 -6.684 1.00 97.94 80 ASN A CA 1
ATOM 610 C C . ASN A 1 80 ? 16.304 7.066 -6.648 1.00 97.94 80 ASN A C 1
ATOM 612 O O . ASN A 1 80 ? 15.679 7.178 -5.600 1.00 97.94 80 ASN A O 1
ATOM 616 N N . SER A 1 81 ? 15.888 7.629 -7.783 1.00 98.44 81 SER A N 1
ATOM 617 C CA . SER A 1 81 ? 14.644 8.404 -7.872 1.00 98.44 81 SER A CA 1
ATOM 618 C C . SER A 1 81 ? 13.411 7.539 -7.582 1.00 98.44 81 SER A C 1
ATOM 620 O O . SER A 1 81 ? 12.496 7.986 -6.898 1.00 98.44 81 SER A O 1
ATOM 622 N N . ALA A 1 82 ? 13.402 6.284 -8.039 1.00 98.62 82 ALA A N 1
ATOM 623 C CA . ALA A 1 82 ? 12.339 5.335 -7.727 1.00 98.62 82 ALA A CA 1
ATOM 624 C C . ALA A 1 82 ? 12.332 4.941 -6.235 1.00 98.62 82 ALA A C 1
ATOM 626 O O . ALA A 1 82 ? 11.269 4.903 -5.622 1.00 98.62 82 ALA A O 1
ATOM 627 N N . PHE A 1 83 ? 13.497 4.732 -5.609 1.00 98.69 83 PHE A N 1
ATOM 628 C CA . PHE A 1 83 ? 13.574 4.532 -4.154 1.00 98.69 83 PHE A CA 1
ATOM 629 C C . PHE A 1 83 ? 13.097 5.752 -3.361 1.00 98.69 83 PHE A C 1
ATOM 631 O O . PHE A 1 83 ? 12.399 5.597 -2.361 1.00 98.69 83 PHE A O 1
ATOM 638 N N . TRP A 1 84 ? 13.443 6.961 -3.807 1.00 98.50 84 TRP A N 1
ATOM 639 C CA . TRP A 1 84 ? 12.994 8.201 -3.170 1.00 98.50 84 TRP A CA 1
ATOM 640 C C . TRP A 1 84 ? 11.481 8.361 -3.243 1.00 98.50 84 TRP A C 1
ATOM 642 O O . TRP A 1 84 ? 10.878 8.839 -2.287 1.00 98.50 84 TRP A O 1
ATOM 652 N N . GLU A 1 85 ? 10.861 7.937 -4.342 1.00 98.69 85 GLU A N 1
ATOM 653 C CA . GLU A 1 85 ? 9.407 7.962 -4.468 1.00 98.69 85 GLU A CA 1
ATOM 654 C C . GLU A 1 85 ? 8.732 7.004 -3.477 1.00 98.69 85 GLU A C 1
ATOM 656 O O . GLU A 1 85 ? 7.766 7.379 -2.817 1.00 98.69 85 GLU A O 1
ATOM 661 N N . ILE A 1 86 ? 9.291 5.807 -3.280 1.00 98.44 86 ILE A N 1
ATOM 662 C CA . ILE A 1 86 ? 8.800 4.858 -2.269 1.00 98.44 86 ILE A CA 1
ATOM 663 C C . ILE A 1 86 ? 8.915 5.449 -0.856 1.00 98.44 86 ILE A C 1
ATOM 665 O O . ILE A 1 86 ? 7.954 5.398 -0.090 1.00 98.44 86 ILE A O 1
ATOM 669 N N . ASP A 1 87 ? 10.060 6.045 -0.518 1.00 98.06 87 ASP A N 1
ATOM 670 C CA . ASP A 1 87 ? 10.284 6.703 0.779 1.00 98.06 87 ASP A CA 1
ATOM 671 C C . ASP A 1 87 ? 9.355 7.917 0.985 1.00 98.06 87 ASP A C 1
ATOM 673 O O . ASP A 1 87 ? 8.836 8.130 2.084 1.00 98.06 87 ASP A O 1
ATOM 677 N N . ARG A 1 88 ? 9.078 8.693 -0.073 1.00 97.69 88 ARG A N 1
ATOM 678 C CA . ARG A 1 88 ? 8.107 9.797 -0.039 1.00 97.69 88 ARG A CA 1
ATOM 679 C C . ARG A 1 88 ? 6.708 9.287 0.308 1.00 97.69 88 ARG A C 1
ATOM 681 O O . ARG A 1 88 ? 6.080 9.838 1.211 1.00 97.69 88 ARG A O 1
ATOM 688 N N . ILE A 1 89 ? 6.241 8.236 -0.371 1.00 97.81 89 ILE A N 1
ATOM 689 C CA . ILE A 1 89 ? 4.937 7.611 -0.101 1.00 97.81 89 ILE A CA 1
ATOM 690 C C . ILE A 1 89 ? 4.876 7.042 1.322 1.00 97.81 89 ILE A C 1
ATOM 692 O O . ILE A 1 89 ? 3.891 7.267 2.026 1.00 97.81 89 ILE A O 1
ATOM 696 N N . GLU A 1 90 ? 5.931 6.366 1.788 1.00 95.94 90 GLU A N 1
ATOM 697 C CA . GLU A 1 90 ? 6.009 5.858 3.163 1.00 95.94 90 GLU A CA 1
ATOM 698 C C . GLU A 1 90 ? 5.844 6.983 4.193 1.00 95.94 90 GLU A C 1
ATOM 700 O O . GLU A 1 90 ? 5.042 6.861 5.119 1.00 95.94 90 GLU A O 1
ATOM 705 N N . LYS A 1 91 ? 6.554 8.101 4.018 1.00 95.75 91 LYS A N 1
ATOM 706 C CA . LYS A 1 91 ? 6.481 9.252 4.932 1.00 95.75 91 LYS A CA 1
ATOM 707 C C . LYS A 1 91 ? 5.110 9.920 4.950 1.00 95.75 91 LYS A C 1
ATOM 709 O O . LYS A 1 91 ? 4.680 10.369 6.009 1.00 95.75 91 LYS A O 1
ATOM 714 N N . LEU A 1 92 ? 4.418 9.972 3.811 1.00 94.25 92 LEU A N 1
ATOM 715 C CA . LEU A 1 92 ? 3.062 10.524 3.736 1.00 94.25 92 LEU A CA 1
ATOM 716 C C . LEU A 1 92 ? 2.041 9.668 4.494 1.00 94.25 92 LEU A C 1
ATOM 718 O O . LEU A 1 92 ? 1.143 10.203 5.142 1.00 94.25 92 LEU A O 1
ATOM 722 N N . MET A 1 93 ? 2.191 8.342 4.430 1.00 94.75 93 MET A N 1
ATOM 723 C CA . MET A 1 93 ? 1.147 7.389 4.824 1.00 94.75 93 MET A CA 1
ATOM 724 C C . MET A 1 93 ? 1.492 6.548 6.067 1.00 94.75 93 MET A C 1
ATOM 726 O O . MET A 1 93 ? 0.783 5.600 6.405 1.00 94.75 93 MET A O 1
ATOM 730 N N . THR A 1 94 ? 2.589 6.841 6.763 1.00 94.06 94 THR A N 1
ATOM 731 C CA . THR A 1 94 ? 3.027 6.034 7.909 1.00 94.06 94 THR A CA 1
ATOM 732 C C . THR A 1 94 ? 2.169 6.261 9.153 1.00 94.06 94 THR A C 1
ATOM 734 O O . THR A 1 94 ? 1.985 7.379 9.612 1.00 94.06 94 THR A O 1
ATOM 737 N N . THR A 1 95 ? 1.717 5.189 9.807 1.00 93.12 95 THR A N 1
ATOM 738 C CA . THR A 1 95 ? 1.022 5.306 11.105 1.00 93.12 95 THR A CA 1
ATOM 739 C C . THR A 1 95 ? 1.967 5.595 12.281 1.00 93.12 95 THR A C 1
ATOM 741 O O . THR A 1 95 ? 1.505 5.782 13.407 1.00 93.12 95 THR A O 1
ATOM 744 N N . PHE A 1 96 ? 3.287 5.612 12.049 1.00 90.44 96 PHE A N 1
ATOM 745 C CA . PHE A 1 96 ? 4.308 5.774 13.090 1.00 90.44 96 PHE A CA 1
ATOM 746 C C . PHE A 1 96 ? 4.740 7.227 13.324 1.00 90.44 96 PHE A C 1
ATOM 748 O O . PHE A 1 96 ? 5.340 7.508 14.362 1.00 90.44 96 PHE A O 1
ATOM 755 N N . ASP A 1 97 ? 4.448 8.136 12.391 1.00 92.69 97 ASP A N 1
ATOM 756 C CA . ASP A 1 97 ? 4.721 9.569 12.530 1.00 92.69 97 ASP A CA 1
ATOM 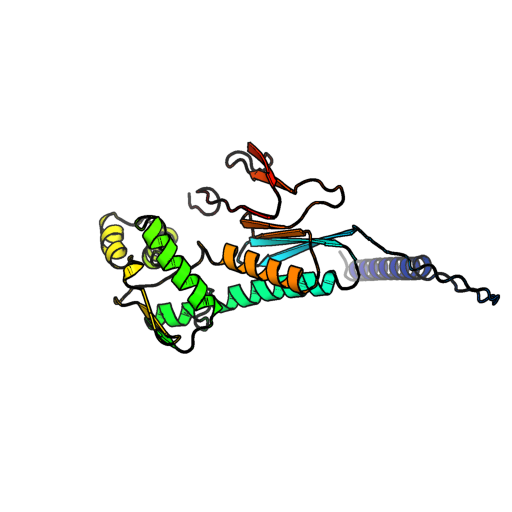757 C C . ASP A 1 97 ? 3.407 10.326 12.723 1.00 92.69 97 ASP A C 1
ATOM 759 O O . ASP A 1 97 ? 2.529 10.292 11.859 1.00 92.69 97 ASP A O 1
ATOM 763 N N . SER A 1 98 ? 3.282 11.037 13.845 1.00 93.56 98 SER A N 1
ATOM 764 C CA . SER A 1 98 ? 2.111 11.860 14.155 1.00 93.56 98 SER A CA 1
ATOM 765 C C . SER A 1 98 ? 1.950 13.066 13.226 1.00 93.56 98 SER A C 1
ATOM 767 O O . SER A 1 98 ? 0.888 13.672 13.228 1.00 93.56 98 SER A O 1
ATOM 769 N N . ASN A 1 99 ? 2.988 13.433 12.469 1.00 94.75 99 ASN A N 1
ATOM 770 C CA . ASN A 1 99 ? 2.943 14.528 11.497 1.00 94.75 99 ASN A CA 1
ATOM 771 C C . ASN A 1 99 ? 2.636 14.055 10.070 1.00 94.75 99 ASN A C 1
ATOM 773 O O . ASN A 1 99 ? 2.516 14.889 9.175 1.00 94.75 99 ASN A O 1
ATOM 777 N N . SER A 1 100 ? 2.546 12.742 9.837 1.00 96.81 100 SER A N 1
ATOM 778 C CA . SER A 1 100 ? 2.049 12.219 8.563 1.00 96.81 100 SER A CA 1
ATOM 779 C C . SER A 1 100 ? 0.556 12.521 8.415 1.00 96.81 100 SER A C 1
ATOM 781 O O . SER A 1 100 ? -0.152 12.706 9.408 1.00 96.81 100 SER A O 1
ATOM 783 N N . GLU A 1 101 ? 0.047 12.516 7.185 1.00 97.69 101 GLU A N 1
ATOM 784 C CA . GLU A 1 101 ? -1.372 12.788 6.929 1.00 97.69 101 GLU A CA 1
ATOM 785 C C . GLU A 1 101 ? -2.275 11.749 7.615 1.00 97.69 101 GLU A C 1
ATOM 787 O O . GLU A 1 101 ? -3.294 12.100 8.207 1.00 97.69 101 GLU A O 1
ATOM 792 N N . ILE A 1 102 ? -1.861 10.474 7.626 1.00 97.62 102 ILE A N 1
ATOM 793 C CA . ILE A 1 102 ? -2.567 9.404 8.349 1.00 97.62 102 ILE A CA 1
ATOM 794 C C . ILE A 1 102 ? -2.427 9.553 9.868 1.00 97.62 102 ILE A C 1
ATOM 796 O O . ILE A 1 102 ? -3.372 9.260 10.602 1.00 97.62 102 ILE A O 1
ATOM 800 N N . GLY A 1 103 ? -1.270 10.000 10.357 1.00 97.19 103 GLY A N 1
ATOM 801 C CA . GLY A 1 103 ? -1.051 10.292 11.772 1.00 97.19 103 GLY A CA 1
ATOM 802 C C . GLY A 1 103 ? -2.013 11.362 12.285 1.00 97.19 103 GLY A C 1
ATOM 803 O O . GLY A 1 103 ? -2.661 11.152 13.310 1.00 97.19 103 GLY A O 1
ATOM 804 N N . ILE A 1 104 ? -2.161 12.453 11.528 1.00 97.81 104 ILE A N 1
ATOM 805 C CA . ILE A 1 104 ? -3.101 13.543 11.816 1.00 97.81 104 ILE A CA 1
ATOM 806 C C . ILE A 1 104 ? -4.544 13.033 11.734 1.00 97.81 104 ILE A C 1
ATOM 808 O O . ILE A 1 104 ? -5.290 13.174 12.700 1.00 97.81 104 ILE A O 1
ATOM 812 N N . LEU A 1 105 ? -4.917 12.349 10.645 1.00 98.25 105 LEU A N 1
ATOM 813 C CA . LEU A 1 105 ? -6.264 11.795 10.466 1.00 98.25 105 LEU A CA 1
ATOM 814 C C . LEU A 1 105 ? -6.679 10.878 11.623 1.00 98.25 105 LEU A C 1
ATOM 816 O O . LEU A 1 105 ? -7.795 10.972 12.126 1.00 98.25 105 LEU A O 1
ATOM 820 N N . ASN A 1 106 ? -5.776 10.008 12.075 1.00 98.00 106 ASN A N 1
ATOM 821 C CA . ASN A 1 106 ? -6.034 9.092 13.185 1.00 98.00 106 ASN A CA 1
ATOM 822 C C . ASN A 1 106 ? -6.125 9.790 14.546 1.00 98.00 106 ASN A C 1
ATOM 824 O O . ASN A 1 106 ? -6.765 9.259 15.451 1.00 98.00 106 ASN A O 1
ATOM 828 N N . ALA A 1 107 ? -5.456 10.930 14.716 1.00 97.00 107 ALA A N 1
ATOM 829 C CA . ALA A 1 107 ? -5.472 11.686 15.962 1.00 97.00 107 ALA A CA 1
ATOM 830 C C . ALA A 1 107 ? -6.682 12.627 16.056 1.00 97.00 107 ALA A C 1
ATOM 832 O O . ALA A 1 107 ? -7.250 12.789 17.135 1.00 97.00 107 ALA A O 1
ATOM 833 N N . GLU A 1 108 ? -7.064 13.245 14.939 1.00 97.44 108 GLU A N 1
ATOM 834 C CA . GLU A 1 108 ? -8.049 14.331 14.899 1.00 97.44 108 GLU A CA 1
ATOM 835 C C . GLU A 1 108 ? -9.399 13.903 14.306 1.00 97.44 108 GLU A C 1
ATOM 837 O O . GLU A 1 108 ? -10.383 14.629 14.432 1.00 97.44 108 GLU A O 1
ATOM 842 N N . GLY A 1 109 ? -9.470 12.734 13.661 1.00 97.94 109 GLY A N 1
ATOM 843 C CA . GLY A 1 109 ? -10.655 12.273 12.930 1.00 97.94 109 GLY A CA 1
ATOM 844 C C . GLY A 1 109 ? -10.877 13.001 11.601 1.00 97.94 109 GLY A C 1
ATOM 845 O O . GLY A 1 109 ? -11.828 12.692 10.886 1.00 97.94 109 GLY A O 1
ATOM 846 N N . GLN A 1 110 ? -10.005 13.946 11.248 1.00 98.06 110 GLN A N 1
ATOM 847 C CA . GLN A 1 110 ? -10.007 14.651 9.973 1.00 98.06 110 GLN A CA 1
ATOM 848 C C . GLN A 1 110 ? -8.596 15.126 9.608 1.00 98.06 110 GLN A C 1
ATOM 850 O O . GLN A 1 110 ? -7.758 15.314 10.488 1.00 98.06 110 GLN A O 1
ATOM 855 N N . VAL A 1 111 ? -8.336 15.351 8.323 1.00 98.12 111 VAL A N 1
ATOM 856 C CA . VAL A 1 111 ? -7.116 16.020 7.845 1.00 98.12 111 VAL A CA 1
ATOM 857 C C . VAL A 1 111 ? -7.429 16.814 6.577 1.00 98.12 111 VAL A C 1
ATOM 859 O O . VAL A 1 111 ? -8.040 16.281 5.652 1.00 98.12 111 VAL A O 1
ATOM 862 N N . ASP A 1 112 ? -7.040 18.090 6.554 1.00 97.69 112 ASP A N 1
ATOM 863 C CA . ASP A 1 112 ? -7.261 19.024 5.441 1.00 97.69 112 ASP A CA 1
ATOM 864 C C . ASP A 1 112 ? -6.046 19.102 4.504 1.00 97.69 112 ASP A C 1
ATOM 866 O O . ASP A 1 112 ? -4.916 18.845 4.917 1.00 97.69 112 ASP A O 1
ATOM 870 N N . ASN A 1 113 ? -6.262 19.581 3.272 1.00 96.31 113 ASN A N 1
ATOM 871 C CA . ASN A 1 113 ? -5.221 19.774 2.247 1.00 96.31 113 ASN A CA 1
ATOM 872 C C . ASN A 1 113 ? -4.407 18.502 1.971 1.00 96.31 113 ASN A C 1
ATOM 874 O O . ASN A 1 113 ? -3.187 18.558 1.806 1.00 96.31 113 ASN A O 1
ATOM 878 N N . VAL A 1 114 ? -5.100 17.368 1.937 1.00 97.31 114 VAL A N 1
ATOM 879 C CA . VAL A 1 114 ? -4.506 16.047 1.759 1.00 97.31 114 VAL A CA 1
ATOM 880 C C . VAL A 1 114 ? -3.879 15.915 0.378 1.00 97.31 114 VAL A C 1
ATOM 882 O O . VAL A 1 114 ? -4.424 16.406 -0.616 1.00 97.31 114 VAL A O 1
ATOM 885 N N . SER A 1 115 ? -2.739 15.231 0.326 1.00 97.75 115 SER A N 1
ATOM 886 C CA . SER A 1 115 ? -2.060 14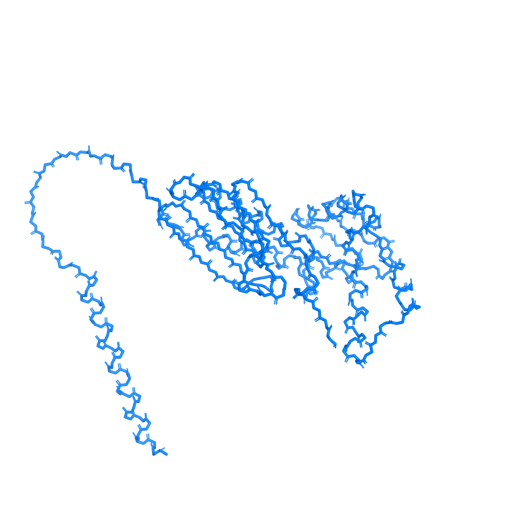.856 -0.905 1.00 97.75 115 SER A CA 1
ATOM 887 C C . SER A 1 115 ? -2.959 14.036 -1.834 1.00 97.75 115 SER A C 1
ATOM 889 O O . SER A 1 115 ? -3.732 13.176 -1.402 1.00 97.75 115 SER A O 1
ATOM 891 N N . ASP A 1 116 ? -2.802 14.249 -3.141 1.00 97.81 116 ASP A N 1
ATOM 892 C CA . ASP A 1 116 ? -3.506 13.458 -4.157 1.00 97.81 116 ASP A CA 1
ATOM 893 C C . ASP A 1 116 ? -3.179 11.956 -4.031 1.00 97.81 116 ASP A C 1
ATOM 895 O O . ASP A 1 116 ? -4.020 11.106 -4.322 1.00 97.81 116 ASP A O 1
ATOM 899 N N . ASP A 1 117 ? -1.976 11.622 -3.547 1.00 98.06 117 ASP A N 1
ATOM 900 C CA . ASP A 1 117 ? -1.550 10.245 -3.291 1.00 98.06 117 ASP A CA 1
ATOM 901 C C . ASP A 1 117 ? -2.402 9.574 -2.206 1.00 98.06 117 ASP A C 1
ATOM 903 O O . ASP A 1 117 ? -2.902 8.463 -2.408 1.00 98.06 117 ASP A O 1
ATOM 907 N N . LEU A 1 118 ? -2.588 10.232 -1.054 1.00 97.94 118 LEU A N 1
ATOM 908 C CA . LEU A 1 118 ? -3.399 9.668 0.023 1.00 97.94 118 LEU A CA 1
ATOM 909 C C . LEU A 1 118 ? -4.883 9.661 -0.347 1.00 97.94 118 LEU A C 1
ATOM 911 O O . LEU A 1 118 ? -5.554 8.669 -0.070 1.00 97.94 118 LEU A O 1
ATOM 915 N N . ILE A 1 119 ? -5.383 10.698 -1.027 1.00 98.44 119 ILE A N 1
ATOM 916 C CA . ILE A 1 119 ? -6.751 10.704 -1.568 1.00 98.44 119 ILE A CA 1
ATOM 917 C C . ILE A 1 119 ? -6.970 9.473 -2.449 1.00 98.44 119 ILE A C 1
ATOM 919 O O . ILE A 1 119 ? -7.890 8.698 -2.188 1.00 98.44 119 ILE A O 1
ATOM 923 N N . TYR A 1 120 ? -6.083 9.233 -3.420 1.00 98.38 120 TYR A N 1
ATOM 924 C CA . TYR A 1 120 ? -6.174 8.067 -4.294 1.00 98.38 120 TYR A CA 1
ATOM 925 C C . TYR A 1 120 ? -6.190 6.760 -3.494 1.00 98.38 120 TYR A C 1
ATOM 927 O O . TYR A 1 120 ? -7.049 5.907 -3.716 1.00 98.38 120 TYR A O 1
ATOM 935 N N . VAL A 1 121 ? -5.267 6.590 -2.542 1.00 98.50 121 VAL A N 1
ATOM 936 C CA . VAL A 1 121 ? -5.190 5.365 -1.732 1.00 98.50 121 VAL A CA 1
ATOM 937 C C . VAL A 1 121 ? -6.458 5.154 -0.904 1.00 98.50 121 VAL A C 1
ATOM 939 O O . VAL A 1 121 ? -6.937 4.022 -0.810 1.00 98.50 121 VAL A O 1
ATOM 942 N N . ILE A 1 122 ? -7.041 6.209 -0.337 1.00 98.50 122 ILE A N 1
ATOM 943 C CA . ILE A 1 122 ? -8.273 6.118 0.454 1.00 98.50 122 ILE A CA 1
ATOM 944 C C . ILE A 1 122 ? -9.485 5.815 -0.426 1.00 98.50 122 ILE A C 1
ATOM 946 O O . ILE A 1 122 ? -10.270 4.930 -0.088 1.00 98.50 122 ILE A O 1
ATOM 950 N N . GLU A 1 123 ? -9.604 6.450 -1.588 1.00 98.31 123 GLU A N 1
ATOM 951 C CA . GLU A 1 123 ? -10.656 6.132 -2.556 1.00 98.31 123 GLU A CA 1
ATOM 952 C C . GLU A 1 123 ? -10.566 4.676 -3.034 1.00 98.31 123 GLU A C 1
ATOM 954 O O . GLU A 1 123 ? -11.574 3.965 -3.056 1.00 98.31 123 GLU A O 1
ATOM 959 N N . GLN A 1 124 ? -9.357 4.188 -3.342 1.00 98.44 124 GLN A N 1
ATOM 960 C CA . GLN A 1 124 ? -9.148 2.776 -3.670 1.00 98.44 124 GLN A CA 1
ATOM 961 C C . GLN A 1 124 ? -9.483 1.866 -2.488 1.00 98.44 124 GLN A C 1
ATOM 963 O O . GLN A 1 124 ? -10.058 0.797 -2.678 1.00 98.44 124 GLN A O 1
ATOM 968 N N . SER A 1 125 ? -9.180 2.288 -1.263 1.00 98.38 125 SER A N 1
ATOM 969 C CA . SER A 1 125 ? -9.497 1.511 -0.067 1.00 98.38 125 SER A CA 1
ATOM 970 C C . SER A 1 125 ? -11.003 1.356 0.135 1.00 98.38 125 SER A C 1
ATOM 972 O O . SER A 1 125 ? -11.472 0.253 0.412 1.00 98.38 125 SER A O 1
ATOM 974 N N . ILE A 1 126 ? -11.770 2.430 -0.077 1.00 98.44 126 ILE A N 1
ATOM 975 C CA . ILE A 1 126 ? -13.238 2.402 -0.064 1.00 98.44 126 ILE A CA 1
ATOM 976 C C . ILE A 1 126 ? -13.759 1.506 -1.195 1.00 98.44 126 ILE A C 1
ATOM 978 O O . ILE A 1 126 ? -14.655 0.690 -0.981 1.00 98.44 126 ILE A O 1
ATOM 982 N N . TYR A 1 127 ? -13.195 1.613 -2.401 1.00 98.44 127 TYR A N 1
ATOM 983 C CA . TYR A 1 127 ? -13.560 0.752 -3.527 1.00 98.44 127 TYR A CA 1
ATOM 984 C C . TYR A 1 127 ? -13.339 -0.738 -3.216 1.00 98.44 127 TYR A C 1
ATOM 986 O O . TYR A 1 127 ? -14.263 -1.537 -3.382 1.00 98.44 127 TYR A O 1
ATOM 994 N N . TYR A 1 128 ? -12.158 -1.116 -2.715 1.00 98.19 128 TYR A N 1
ATOM 995 C CA . TYR A 1 128 ? -11.847 -2.501 -2.350 1.00 98.19 128 TYR A CA 1
ATOM 996 C C . TYR A 1 128 ? -12.672 -2.996 -1.162 1.00 98.19 128 TYR A C 1
ATOM 998 O O . TYR A 1 128 ? -13.065 -4.164 -1.154 1.00 98.19 128 TYR A O 1
ATOM 1006 N N . GLY A 1 129 ? -13.018 -2.122 -0.214 1.00 98.12 129 GLY A N 1
ATOM 1007 C CA . GLY A 1 129 ? -13.993 -2.432 0.832 1.00 98.12 129 GLY A CA 1
ATOM 1008 C C . GLY A 1 129 ? -15.359 -2.795 0.261 1.00 98.12 129 GLY A C 1
ATOM 1009 O O . GLY A 1 129 ? -15.916 -3.830 0.623 1.00 98.12 129 GLY A O 1
ATOM 1010 N N . ASN A 1 130 ? -15.853 -2.018 -0.707 1.00 98.25 130 ASN A N 1
ATOM 1011 C CA . ASN A 1 130 ? -17.131 -2.291 -1.368 1.00 98.25 130 ASN A CA 1
ATOM 1012 C C . ASN A 1 130 ? -17.120 -3.615 -2.141 1.00 98.25 130 ASN A C 1
ATOM 1014 O O . ASN A 1 130 ? -18.003 -4.443 -1.946 1.00 98.25 130 ASN A O 1
ATOM 1018 N N . ILE A 1 131 ? -16.132 -3.846 -3.014 1.00 98.19 131 ILE A N 1
ATOM 1019 C CA . ILE A 1 131 ? -16.138 -5.044 -3.876 1.00 98.19 131 ILE A CA 1
ATOM 1020 C C . ILE A 1 131 ? -15.778 -6.340 -3.139 1.00 98.19 131 ILE A C 1
ATOM 1022 O O . ILE A 1 131 ? -15.935 -7.424 -3.701 1.00 98.19 131 ILE A O 1
ATOM 1026 N N . SER A 1 132 ? -15.271 -6.235 -1.910 1.00 97.88 132 SER A N 1
ATOM 1027 C CA . SER A 1 132 ? -14.947 -7.375 -1.050 1.00 97.88 132 SER A CA 1
ATOM 1028 C C . SER A 1 132 ? -15.972 -7.608 0.063 1.00 97.88 132 SER A C 1
ATOM 1030 O O . SER A 1 132 ? -15.721 -8.433 0.941 1.00 97.88 132 SER A O 1
ATOM 1032 N N . ASP A 1 133 ? -17.096 -6.881 0.055 1.00 97.06 133 ASP A N 1
ATOM 1033 C CA . ASP A 1 133 ? -18.110 -6.902 1.116 1.00 97.06 133 ASP A CA 1
ATOM 1034 C C . ASP A 1 133 ? -17.506 -6.685 2.524 1.00 97.06 133 ASP A C 1
ATOM 1036 O O . ASP A 1 133 ? -17.903 -7.314 3.505 1.00 97.06 133 ASP A O 1
ATOM 1040 N N . GLY A 1 134 ? -16.510 -5.796 2.626 1.00 96.25 134 GLY A N 1
ATOM 1041 C CA . GLY A 1 134 ? -15.812 -5.460 3.871 1.00 96.25 134 GLY A CA 1
ATOM 1042 C C . GLY A 1 134 ? -14.728 -6.447 4.310 1.00 96.25 134 GLY A C 1
ATOM 1043 O O . GLY A 1 134 ? -14.176 -6.289 5.396 1.00 96.25 134 GLY A O 1
ATOM 1044 N N . ALA A 1 135 ? -14.379 -7.450 3.495 1.00 96.81 135 ALA A N 1
AT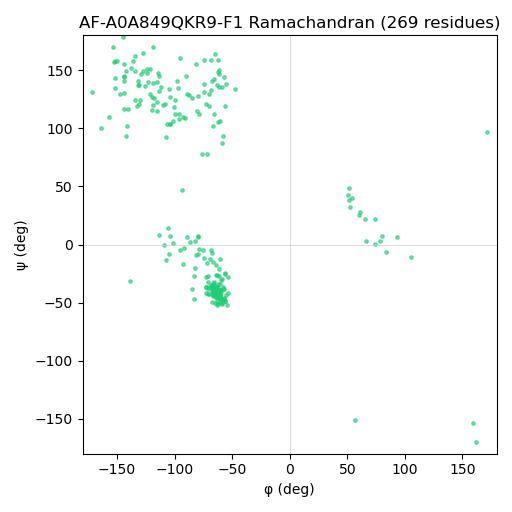OM 1045 C CA . ALA A 1 135 ? -13.254 -8.335 3.810 1.00 96.81 135 ALA A CA 1
ATOM 1046 C C . ALA A 1 135 ? -11.902 -7.594 3.789 1.00 96.81 135 ALA A C 1
ATOM 1048 O O . ALA A 1 135 ? -10.999 -7.934 4.555 1.00 96.81 135 ALA A O 1
ATOM 1049 N N . PHE A 1 136 ? -11.764 -6.580 2.932 1.00 98.00 136 PHE A N 1
ATOM 1050 C CA . PHE A 1 136 ? -10.696 -5.587 3.000 1.00 98.00 136 PHE A CA 1
ATOM 1051 C C . PHE A 1 136 ? -11.239 -4.306 3.643 1.00 98.00 136 PHE A C 1
ATOM 1053 O O . PHE A 1 136 ? -12.139 -3.681 3.094 1.00 98.00 136 PHE A O 1
ATOM 1060 N N . ASP A 1 137 ? -10.687 -3.892 4.783 1.00 98.44 137 ASP A N 1
ATOM 1061 C CA . ASP A 1 137 ? -11.104 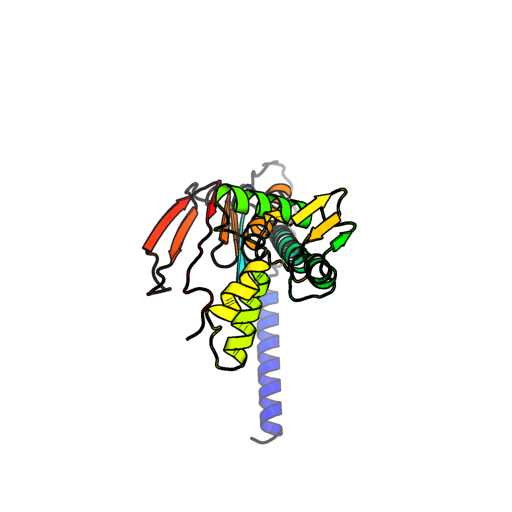-2.661 5.458 1.00 98.44 137 ASP A CA 1
ATOM 1062 C C . ASP A 1 137 ? -9.894 -1.964 6.098 1.00 98.44 137 ASP A C 1
ATOM 1064 O O . ASP A 1 137 ? -9.250 -2.496 7.004 1.00 98.44 137 ASP A O 1
ATOM 1068 N N . VAL A 1 138 ? -9.577 -0.754 5.628 1.00 98.38 138 VAL A N 1
ATOM 1069 C CA . VAL A 1 138 ? -8.470 0.058 6.164 1.00 98.38 138 VAL A CA 1
ATOM 1070 C C . VAL A 1 138 ? -8.758 0.625 7.552 1.00 98.38 138 VAL A C 1
ATOM 1072 O O . VAL A 1 138 ? -7.828 1.000 8.259 1.00 98.38 138 VAL A O 1
ATOM 1075 N N . THR A 1 139 ? -10.015 0.635 7.997 1.00 98.56 139 THR A N 1
ATOM 1076 C CA . THR A 1 139 ? -10.419 1.055 9.349 1.00 98.56 139 THR A CA 1
ATOM 1077 C C . THR A 1 139 ? -10.187 -0.028 10.408 1.00 98.56 139 THR A C 1
ATOM 1079 O O . THR A 1 139 ? -10.551 0.145 11.564 1.00 98.56 139 THR A O 1
ATOM 1082 N N . ILE A 1 140 ? -9.533 -1.144 10.061 1.00 98.25 140 ILE A N 1
ATOM 1083 C CA . ILE A 1 140 ? -9.225 -2.253 10.982 1.00 98.25 140 ILE A CA 1
ATOM 1084 C C . ILE A 1 140 ? -8.212 -1.889 12.085 1.00 98.25 140 ILE A C 1
ATOM 1086 O O . ILE A 1 140 ? -7.964 -2.682 12.997 1.00 98.25 140 ILE A O 1
ATOM 1090 N N . LYS A 1 141 ? -7.601 -0.698 12.034 1.00 97.94 141 LYS A N 1
ATOM 1091 C CA . LYS A 1 141 ? -6.532 -0.291 12.956 1.00 97.94 141 LYS A CA 1
ATOM 1092 C C . LYS A 1 141 ? -6.890 -0.420 14.450 1.00 97.94 141 LYS A C 1
ATOM 1094 O O . LYS A 1 141 ? -6.040 -0.944 15.170 1.00 97.94 141 LYS A O 1
ATOM 1099 N N . PRO A 1 142 ? -8.096 -0.065 14.943 1.00 98.19 142 PRO A N 1
ATOM 1100 C CA . PRO A 1 142 ? -8.459 -0.269 16.347 1.00 98.19 142 PRO A CA 1
ATOM 1101 C C . PRO A 1 142 ? -8.341 -1.735 16.787 1.00 98.19 142 PRO A C 1
ATOM 1103 O O . PRO A 1 142 ? -7.856 -2.022 17.881 1.00 98.19 142 PRO A O 1
ATOM 1106 N N . ILE A 1 143 ? -8.705 -2.682 15.913 1.00 98.00 143 ILE A N 1
ATOM 1107 C CA . ILE A 1 143 ? -8.545 -4.118 16.178 1.00 98.00 143 ILE A CA 1
ATOM 1108 C C . ILE A 1 143 ? -7.061 -4.486 16.238 1.00 98.00 143 ILE A C 1
ATOM 1110 O O . ILE A 1 143 ? -6.646 -5.198 17.152 1.00 98.00 143 ILE A O 1
ATOM 1114 N N . LEU A 1 144 ? -6.241 -3.981 15.313 1.00 96.56 144 LEU A N 1
ATOM 1115 C CA . LEU A 1 144 ? -4.795 -4.229 15.330 1.00 96.56 144 LEU A CA 1
ATOM 1116 C C . LEU A 1 144 ? -4.133 -3.688 16.606 1.00 96.56 144 LEU A C 1
ATOM 1118 O O . LEU A 1 144 ? -3.305 -4.375 17.208 1.00 96.56 144 LEU A O 1
ATOM 1122 N N . ASP A 1 145 ? -4.521 -2.493 17.049 1.00 96.56 145 ASP A N 1
ATOM 1123 C CA . ASP A 1 145 ? -4.014 -1.875 18.276 1.00 96.56 145 ASP A CA 1
ATOM 1124 C C . ASP A 1 145 ? -4.449 -2.649 19.531 1.00 96.56 145 ASP A C 1
ATOM 1126 O O . ASP A 1 145 ? -3.637 -2.835 20.446 1.00 96.56 145 ASP A O 1
ATOM 1130 N N . LEU A 1 146 ? -5.690 -3.154 19.567 1.00 97.56 146 LEU A N 1
ATOM 1131 C CA . LEU A 1 146 ? -6.183 -4.029 20.635 1.00 97.56 146 LEU A CA 1
ATOM 1132 C C . LEU A 1 146 ? -5.326 -5.296 20.738 1.00 97.56 146 LEU A C 1
ATOM 1134 O O . LEU A 1 146 ? -4.820 -5.615 21.817 1.00 97.56 146 LEU A O 1
ATOM 1138 N N . TRP A 1 147 ? -5.116 -5.993 19.618 1.00 96.62 147 TRP A N 1
ATOM 1139 C CA . TRP A 1 147 ? -4.266 -7.185 19.567 1.00 96.62 147 TRP A CA 1
ATOM 1140 C C . TRP A 1 147 ? -2.837 -6.879 20.016 1.00 96.62 147 TRP A C 1
ATOM 1142 O O . TRP A 1 147 ? -2.300 -7.579 20.874 1.00 96.62 147 TRP A O 1
ATOM 1152 N N . LYS A 1 148 ? -2.236 -5.801 19.501 1.00 94.38 148 LYS A N 1
ATOM 1153 C CA . LYS A 1 148 ? -0.887 -5.366 19.888 1.00 94.38 148 LYS A CA 1
ATOM 1154 C C . LYS A 1 148 ? -0.787 -5.109 21.393 1.00 94.38 148 LYS A C 1
ATOM 1156 O O . LYS A 1 148 ? 0.153 -5.579 22.031 1.00 94.38 148 LYS A O 1
ATOM 1161 N N . THR A 1 149 ? -1.756 -4.396 21.962 1.00 95.94 149 THR A N 1
ATOM 1162 C CA . THR A 1 149 ? -1.791 -4.057 23.392 1.00 95.94 149 THR A CA 1
ATOM 1163 C C . THR A 1 149 ? -1.910 -5.307 24.260 1.00 95.94 149 THR A C 1
ATOM 1165 O O . THR A 1 149 ? -1.150 -5.465 25.216 1.00 95.94 149 THR A O 1
ATOM 1168 N N . LYS A 1 150 ? -2.813 -6.228 23.905 1.00 95.81 150 LYS A N 1
ATOM 1169 C CA . LYS A 1 150 ? -3.021 -7.481 24.643 1.00 95.81 150 LYS A CA 1
ATOM 1170 C C . LYS A 1 150 ? -1.793 -8.379 24.617 1.00 95.81 150 LYS A C 1
ATOM 1172 O O . LYS A 1 150 ? -1.360 -8.844 25.667 1.00 95.81 150 LYS A O 1
ATOM 1177 N N . ILE A 1 151 ? -1.163 -8.522 23.456 1.00 92.62 151 ILE A N 1
ATOM 1178 C CA . ILE A 1 151 ? 0.036 -9.350 23.312 1.00 92.62 151 ILE A CA 1
ATOM 1179 C C . ILE A 1 151 ? 1.206 -8.793 24.125 1.00 92.62 151 ILE A C 1
ATOM 1181 O O . ILE A 1 151 ? 1.903 -9.560 24.786 1.00 92.62 151 ILE A O 1
ATOM 1185 N N . ILE A 1 152 ? 1.406 -7.469 24.145 1.00 93.62 152 ILE A N 1
ATOM 1186 C CA . ILE A 1 152 ? 2.435 -6.835 24.991 1.00 93.62 152 ILE A CA 1
ATOM 1187 C C . ILE A 1 152 ? 2.185 -7.127 26.480 1.00 93.62 152 ILE A C 1
ATOM 1189 O O . ILE A 1 152 ? 3.139 -7.302 27.237 1.00 93.62 152 ILE A O 1
ATOM 1193 N N . ALA A 1 153 ? 0.920 -7.221 26.894 1.00 94.38 153 ALA A N 1
ATOM 1194 C CA . ALA A 1 153 ? 0.530 -7.593 28.253 1.00 94.38 153 ALA A CA 1
ATOM 1195 C C . ALA A 1 153 ? 0.607 -9.111 28.537 1.00 94.38 153 ALA A C 1
ATOM 1197 O O . ALA A 1 153 ? 0.391 -9.522 29.675 1.00 94.38 153 ALA A O 1
ATOM 1198 N N . GLY A 1 154 ? 0.931 -9.946 27.542 1.00 94.62 154 GLY A N 1
ATOM 1199 C CA . GLY A 1 154 ? 0.923 -11.408 27.671 1.00 94.62 154 GLY A CA 1
ATOM 1200 C C . GLY A 1 154 ? -0.483 -12.019 27.688 1.00 94.62 154 GLY A C 1
ATOM 1201 O O . GLY A 1 154 ? -0.669 -13.123 28.197 1.00 94.62 154 GLY A O 1
ATOM 1202 N N . GLU A 1 155 ? -1.470 -11.302 27.151 1.00 95.44 155 GLU A N 1
ATOM 1203 C CA . GLU A 1 155 ? -2.877 -11.690 27.088 1.00 95.44 155 GLU A CA 1
ATOM 1204 C C . GLU A 1 155 ? -3.371 -11.797 25.636 1.00 95.44 155 GLU A C 1
ATOM 1206 O O . GLU A 1 155 ? -2.725 -11.346 24.689 1.00 95.44 155 GLU A O 1
ATOM 1211 N N . TYR A 1 156 ? -4.576 -12.343 25.475 1.00 95.12 156 TYR A N 1
ATOM 1212 C CA . TYR A 1 156 ? -5.329 -12.314 24.223 1.00 95.12 156 TYR A CA 1
ATOM 1213 C C . TYR A 1 156 ? -6.595 -11.468 24.393 1.00 95.12 156 TYR A C 1
ATOM 1215 O O . TYR A 1 156 ? -7.191 -11.504 25.474 1.00 95.12 156 TYR A O 1
ATOM 1223 N N . PRO A 1 157 ? -7.041 -10.734 23.356 1.00 96.25 157 PRO A N 1
ATOM 1224 C CA . PRO A 1 157 ? -8.327 -10.054 23.407 1.00 96.25 157 PRO A CA 1
ATOM 1225 C C . PRO A 1 157 ? -9.471 -11.045 23.643 1.00 96.25 157 PRO A C 1
ATOM 1227 O O . PRO A 1 157 ? -9.543 -12.106 23.018 1.00 96.25 157 PRO A O 1
ATOM 1230 N N . THR A 1 158 ? -10.389 -10.695 24.537 1.00 97.56 158 THR A N 1
ATOM 1231 C CA . THR A 1 158 ? -11.628 -11.448 24.741 1.00 97.56 158 THR A CA 1
ATOM 1232 C C . THR A 1 158 ? -12.604 -11.203 23.589 1.00 97.56 158 THR A C 1
ATOM 1234 O O . THR A 1 158 ? -12.551 -10.181 22.906 1.00 97.56 158 THR A O 1
ATOM 1237 N N . GLY A 1 159 ? -13.565 -12.113 23.395 1.00 97.69 159 GLY A N 1
ATOM 1238 C CA . GLY A 1 159 ? -14.612 -11.920 22.383 1.00 97.69 159 GLY A CA 1
ATOM 1239 C C . GLY A 1 159 ? -15.454 -10.658 22.612 1.00 97.69 159 GLY A C 1
ATOM 1240 O O . GLY A 1 159 ? -15.902 -10.047 21.648 1.00 97.69 159 GLY A O 1
ATOM 1241 N N . GLN A 1 160 ? -15.633 -10.236 23.869 1.00 98.00 160 GLN A N 1
ATOM 1242 C CA . GLN A 1 160 ? -16.322 -8.987 24.193 1.00 98.00 160 GLN A CA 1
ATOM 1243 C C . GLN A 1 160 ? -15.509 -7.769 23.737 1.00 98.00 160 GLN A C 1
ATOM 1245 O O . GLN A 1 160 ? -16.050 -6.933 23.024 1.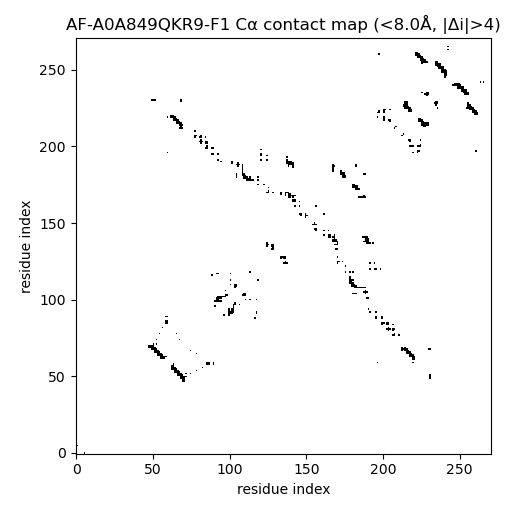00 98.00 160 GLN A O 1
ATOM 1250 N N . GLU A 1 161 ? -14.217 -7.704 24.074 1.00 98.00 161 GLU A N 1
ATOM 1251 C CA . GLU A 1 161 ? -13.337 -6.598 23.663 1.00 98.00 161 GLU A CA 1
ATOM 1252 C C . GLU A 1 161 ? -13.235 -6.489 22.136 1.00 98.00 161 GLU A C 1
ATOM 1254 O O . GLU A 1 161 ? -13.265 -5.386 21.590 1.00 98.00 161 GLU A O 1
ATOM 1259 N N . ILE A 1 162 ? -13.168 -7.628 21.435 1.00 98.19 162 ILE A N 1
ATOM 1260 C CA . ILE A 1 162 ? -13.186 -7.663 19.967 1.00 98.19 162 ILE A CA 1
ATOM 1261 C C . ILE A 1 162 ? -14.504 -7.092 19.441 1.00 98.19 162 ILE A C 1
ATOM 1263 O O . ILE A 1 162 ? -14.474 -6.203 18.598 1.00 98.19 162 ILE A O 1
ATOM 1267 N N . ASN A 1 163 ? -15.651 -7.564 19.937 1.00 98.06 163 ASN A N 1
ATOM 1268 C CA . ASN A 1 163 ? -16.959 -7.106 19.464 1.00 98.06 163 ASN A CA 1
ATOM 1269 C C . ASN A 1 163 ? -17.197 -5.616 19.737 1.00 98.06 163 ASN A C 1
ATOM 1271 O O . ASN A 1 163 ? -17.749 -4.928 18.884 1.00 98.06 163 ASN A O 1
ATOM 1275 N N . GLU A 1 164 ? -16.773 -5.113 20.897 1.00 97.81 164 GLU A N 1
ATOM 1276 C CA . GLU A 1 164 ? -16.836 -3.685 21.225 1.00 97.81 164 GLU A CA 1
ATOM 1277 C C . GLU A 1 164 ? -15.959 -2.870 20.267 1.00 97.81 164 GLU A C 1
ATOM 1279 O O . GLU A 1 164 ? -16.413 -1.876 19.704 1.00 97.81 164 GLU A O 1
ATOM 1284 N N . THR A 1 165 ? -14.737 -3.332 19.997 1.00 98.12 165 THR A N 1
ATOM 1285 C CA . THR A 1 165 ? -13.795 -2.641 19.102 1.00 98.12 165 THR A CA 1
ATOM 1286 C C . THR A 1 165 ? -14.224 -2.708 17.634 1.00 98.12 165 THR A C 1
ATOM 1288 O O . THR A 1 165 ? -14.010 -1.756 16.890 1.00 98.12 165 THR A O 1
ATOM 1291 N N . LEU A 1 166 ? -14.882 -3.792 17.209 1.00 97.69 166 LEU A N 1
ATOM 1292 C CA . LEU A 1 166 ? -15.401 -3.950 15.845 1.00 97.69 166 LEU A CA 1
ATOM 1293 C C . LEU A 1 166 ? -16.448 -2.890 15.484 1.00 97.69 166 LEU A C 1
ATOM 1295 O O . LEU A 1 166 ? -16.639 -2.616 14.306 1.00 97.69 166 LEU A O 1
ATOM 1299 N N . THR A 1 167 ? -17.086 -2.249 16.468 1.00 97.38 167 THR A N 1
ATOM 1300 C CA . THR A 1 167 ? -18.001 -1.124 16.207 1.00 97.38 167 THR A CA 1
ATOM 1301 C C . THR A 1 167 ? -17.305 0.095 15.587 1.00 97.38 167 THR A C 1
ATOM 1303 O O . THR A 1 167 ? -17.975 0.934 14.990 1.00 97.38 167 THR A O 1
ATOM 1306 N N . LEU A 1 168 ? -15.972 0.169 15.689 1.00 98.12 168 LEU A N 1
ATOM 1307 C CA . LEU A 1 168 ? -15.123 1.218 15.117 1.00 98.12 168 LEU A CA 1
ATOM 1308 C C . LEU A 1 168 ? -14.597 0.866 13.714 1.00 98.12 168 LEU A C 1
ATOM 1310 O O . LEU A 1 168 ? -13.887 1.671 13.114 1.00 98.12 168 LEU A O 1
ATOM 1314 N N . VAL A 1 169 ? -14.903 -0.330 13.202 1.00 98.44 169 VAL A N 1
ATOM 1315 C CA . VAL A 1 169 ? -14.427 -0.816 11.900 1.00 98.44 169 VAL A CA 1
ATOM 1316 C C . VAL A 1 169 ? -15.568 -0.723 10.898 1.00 98.44 169 VAL A C 1
ATOM 1318 O O . VAL A 1 169 ? -16.508 -1.516 10.935 1.00 98.44 169 VAL A O 1
ATOM 1321 N N . ASN A 1 170 ? -15.498 0.286 10.036 1.00 97.94 170 ASN A N 1
ATOM 1322 C CA . ASN A 1 170 ? -16.412 0.457 8.921 1.00 97.94 170 ASN A CA 1
ATOM 1323 C C . ASN A 1 170 ? -15.849 1.457 7.897 1.00 97.94 170 ASN A C 1
ATOM 1325 O O . ASN A 1 170 ? -15.990 2.672 8.069 1.00 97.94 170 ASN A O 1
ATOM 1329 N N . TYR A 1 171 ? -15.275 0.966 6.796 1.00 97.75 171 TYR A N 1
ATOM 1330 C CA . TYR A 1 171 ? -14.779 1.821 5.706 1.00 97.75 171 TYR A CA 1
ATOM 1331 C C . TYR A 1 171 ? -15.843 2.767 5.120 1.00 97.75 171 TYR A C 1
ATOM 1333 O O . TYR A 1 171 ? -15.487 3.823 4.598 1.00 97.75 171 TYR A O 1
ATOM 1341 N N . SER A 1 172 ? -17.142 2.448 5.219 1.00 96.81 172 SER A N 1
ATOM 1342 C CA . SER A 1 172 ? -18.211 3.315 4.700 1.00 96.81 172 SER A CA 1
ATOM 1343 C C . SER A 1 172 ? -18.366 4.619 5.489 1.00 96.81 172 SER A C 1
ATOM 1345 O O . SER A 1 172 ? -19.096 5.508 5.060 1.00 96.81 172 SER A O 1
ATOM 1347 N N . ASN A 1 173 ? -17.734 4.719 6.661 1.00 98.12 173 ASN A N 1
ATOM 1348 C CA . ASN A 1 173 ? -17.710 5.928 7.476 1.00 98.12 173 ASN A CA 1
ATOM 1349 C C . ASN A 1 173 ? -16.532 6.853 7.124 1.00 98.12 173 ASN A C 1
ATOM 1351 O O . ASN A 1 173 ? -16.342 7.854 7.813 1.00 98.12 173 ASN A O 1
ATOM 1355 N N . ILE A 1 174 ? -15.760 6.553 6.076 1.00 98.62 174 ILE A N 1
ATOM 1356 C CA . ILE A 1 174 ? -14.754 7.466 5.530 1.00 98.62 174 ILE A CA 1
ATOM 1357 C C . ILE A 1 174 ? -15.409 8.354 4.467 1.00 98.62 174 ILE A C 1
ATOM 1359 O O . ILE A 1 174 ? -16.038 7.850 3.538 1.00 98.62 174 ILE A O 1
ATOM 1363 N N . THR A 1 175 ? -15.215 9.668 4.574 1.00 98.44 175 THR A N 1
ATOM 1364 C CA . THR A 1 175 ? -15.635 10.639 3.551 1.00 98.44 175 THR A CA 1
ATOM 1365 C C . THR A 1 175 ? -14.423 11.383 3.007 1.00 98.44 175 THR A C 1
ATOM 1367 O O . THR A 1 175 ? -13.549 11.774 3.777 1.00 98.44 175 THR A O 1
ATOM 1370 N N . VAL A 1 176 ? -14.393 11.611 1.692 1.00 98.25 176 VAL A N 1
ATOM 1371 C CA . VAL A 1 176 ? -13.399 12.453 1.012 1.00 98.25 176 VAL A CA 1
ATOM 1372 C C . VAL A 1 176 ? -14.130 13.599 0.313 1.00 98.25 176 VAL A C 1
ATOM 1374 O O . VAL A 1 176 ? -14.926 13.360 -0.593 1.00 98.25 176 VAL A O 1
ATOM 1377 N N . GLU A 1 177 ? -13.885 14.840 0.734 1.00 97.06 177 GLU A N 1
ATOM 1378 C CA . GLU A 1 177 ? -14.525 16.043 0.183 1.00 97.06 177 GLU A CA 1
ATOM 1379 C C . GLU A 1 177 ? -13.539 17.218 0.162 1.00 97.06 177 GLU A C 1
ATOM 1381 O O . GLU A 1 177 ? -12.930 17.530 1.175 1.00 97.06 177 GLU A O 1
ATOM 1386 N N . ASN A 1 178 ? -13.405 17.912 -0.977 1.00 95.00 178 ASN A N 1
ATOM 1387 C CA . ASN A 1 178 ? -12.569 19.120 -1.123 1.00 95.00 178 ASN A CA 1
ATOM 1388 C C . ASN A 1 178 ? -11.117 18.973 -0.611 1.00 95.00 178 ASN A C 1
ATOM 1390 O O . ASN A 1 178 ? -10.599 19.882 0.034 1.00 95.00 178 ASN A O 1
ATOM 1394 N N . ASN A 1 179 ? -10.461 17.845 -0.900 1.00 95.88 179 ASN A N 1
ATOM 1395 C CA . ASN A 1 179 ? -9.127 17.493 -0.387 1.00 95.88 179 ASN A CA 1
ATOM 1396 C C . ASN A 1 179 ? -9.048 17.402 1.149 1.00 95.88 179 ASN A C 1
ATOM 1398 O O . ASN A 1 179 ? -7.971 17.548 1.727 1.00 95.88 179 ASN A O 1
ATOM 1402 N N . THR A 1 180 ? -10.173 17.131 1.804 1.00 98.38 180 THR A N 1
ATOM 1403 C CA . THR A 1 180 ? -10.246 16.773 3.219 1.00 98.38 180 THR A CA 1
ATOM 1404 C C . THR A 1 180 ? -10.758 15.345 3.347 1.00 98.38 180 THR A C 1
ATOM 1406 O O . THR A 1 180 ? -11.660 14.923 2.617 1.00 98.38 180 THR A O 1
ATOM 1409 N N . ILE A 1 181 ? -10.179 14.593 4.280 1.00 98.62 181 ILE A N 1
ATOM 1410 C CA . ILE A 1 181 ? -10.631 13.246 4.636 1.00 98.62 181 ILE A CA 1
ATOM 1411 C C . ILE A 1 181 ? -11.207 13.283 6.047 1.00 98.62 181 ILE A C 1
ATOM 1413 O O . ILE A 1 181 ? -10.593 13.865 6.939 1.00 98.62 181 ILE A O 1
ATOM 1417 N N . TYR A 1 182 ? -12.358 12.639 6.246 1.00 98.62 182 TYR A N 1
ATOM 1418 C CA . TYR A 1 182 ? -13.068 12.558 7.522 1.00 98.62 182 TYR A CA 1
ATOM 1419 C C . TYR A 1 182 ? -13.294 11.104 7.944 1.00 98.62 182 TYR A C 1
ATOM 1421 O O . TYR A 1 182 ? -13.680 10.266 7.125 1.00 98.62 182 TYR A O 1
ATOM 1429 N N . LEU A 1 183 ? -13.130 10.828 9.239 1.00 98.56 183 LEU A N 1
ATOM 1430 C CA . LEU A 1 183 ? -13.607 9.622 9.912 1.00 98.56 183 LEU A CA 1
ATOM 1431 C C . LEU A 1 183 ? -14.887 9.972 10.679 1.00 98.56 183 LEU A C 1
ATOM 1433 O O . LEU A 1 183 ? -14.852 10.638 11.711 1.00 98.56 183 LEU A O 1
ATOM 1437 N N . ASN A 1 184 ? -16.038 9.528 10.177 1.00 97.50 184 ASN A N 1
ATOM 1438 C CA . ASN A 1 184 ? -17.345 9.998 10.652 1.00 97.50 184 ASN A CA 1
ATOM 1439 C C . ASN A 1 184 ? -17.832 9.358 11.966 1.00 97.50 184 ASN A C 1
ATOM 1441 O O . ASN A 1 184 ? -18.973 9.591 12.372 1.00 97.50 184 ASN A O 1
ATOM 1445 N N . ALA A 1 185 ? -17.010 8.548 12.636 1.00 95.88 185 ALA A N 1
ATOM 1446 C CA . ALA A 1 185 ? -17.313 8.039 13.969 1.00 95.88 185 ALA A CA 1
ATOM 1447 C C . ALA A 1 185 ? -16.120 8.209 14.917 1.00 95.88 185 ALA A C 1
ATOM 1449 O O . ALA A 1 185 ? -14.968 7.958 14.566 1.00 95.88 185 ALA A O 1
ATOM 1450 N N . GLU A 1 186 ? -16.421 8.633 16.143 1.00 95.50 186 GLU A N 1
ATOM 1451 C CA . GLU A 1 186 ? -15.429 8.826 17.197 1.00 95.50 186 GLU A CA 1
ATOM 1452 C C . GLU A 1 186 ? -14.722 7.505 17.531 1.00 95.50 186 GLU A C 1
ATOM 1454 O O . GLU A 1 186 ? -15.359 6.459 17.656 1.00 95.50 186 GLU A O 1
ATOM 1459 N N . GLY A 1 187 ? -13.395 7.552 17.673 1.00 95.88 187 GLY A N 1
ATOM 1460 C CA . GLY A 1 187 ? -12.565 6.380 17.963 1.00 95.88 187 GLY A CA 1
ATOM 1461 C C . GLY A 1 187 ? -12.176 5.545 16.739 1.00 95.88 187 GLY A C 1
ATOM 1462 O O . GLY A 1 187 ? -11.353 4.637 16.871 1.00 95.88 187 GLY A O 1
ATOM 1463 N N . MET A 1 188 ? -12.705 5.850 15.548 1.00 97.81 188 MET A N 1
ATOM 1464 C CA . MET A 1 188 ? -12.193 5.267 14.308 1.00 97.81 188 MET A CA 1
ATOM 1465 C C . MET A 1 188 ? -10.728 5.649 14.090 1.00 97.81 188 MET A C 1
ATOM 1467 O O . MET A 1 188 ? -10.292 6.752 14.408 1.00 97.81 188 MET A O 1
ATOM 1471 N N . SER A 1 189 ? -9.975 4.735 13.489 1.00 98.31 189 SER A N 1
ATOM 1472 C CA . SER A 1 189 ? -8.645 5.017 12.955 1.00 98.31 189 SER A CA 1
ATOM 1473 C C . SER A 1 189 ? -8.355 4.081 11.788 1.00 98.31 189 SER A C 1
ATOM 1475 O O . SER A 1 189 ? -8.971 3.023 11.660 1.00 98.31 189 SER A O 1
ATOM 1477 N N . ILE A 1 190 ? -7.426 4.472 10.924 1.00 98.50 190 ILE A N 1
ATOM 1478 C CA . ILE A 1 190 ? -7.093 3.767 9.694 1.00 98.50 190 ILE A CA 1
ATOM 1479 C C . ILE A 1 190 ? -5.628 3.340 9.637 1.00 98.50 190 ILE A C 1
ATOM 1481 O O . ILE A 1 190 ? -4.732 4.001 10.166 1.00 98.50 190 ILE A O 1
ATOM 1485 N N . THR A 1 191 ? -5.379 2.245 8.928 1.00 97.88 191 THR A N 1
ATOM 1486 C CA . THR A 1 191 ? -4.067 1.864 8.407 1.00 97.88 191 THR A CA 1
ATOM 1487 C C . THR A 1 191 ? -4.200 1.486 6.938 1.00 97.88 191 THR A C 1
ATOM 1489 O O . THR A 1 191 ? -5.156 0.828 6.539 1.00 97.88 191 THR A O 1
ATOM 1492 N N . VAL A 1 192 ? -3.217 1.872 6.132 1.00 97.12 192 VAL A N 1
ATOM 1493 C CA . VAL A 1 192 ? -3.157 1.546 4.700 1.00 97.12 192 VAL A CA 1
ATOM 1494 C C . VAL A 1 192 ? -2.112 0.472 4.397 1.00 97.12 192 VAL A C 1
ATOM 1496 O O . VAL A 1 192 ? -1.786 0.238 3.237 1.00 97.12 192 VAL A O 1
ATOM 1499 N N . ASP A 1 193 ? -1.605 -0.231 5.415 1.00 92.81 193 ASP A N 1
ATOM 1500 C CA . ASP A 1 193 ? -0.558 -1.256 5.265 1.00 92.81 193 ASP A CA 1
ATOM 1501 C C . ASP A 1 193 ? -0.927 -2.371 4.264 1.00 92.81 193 ASP A C 1
ATOM 1503 O O . ASP A 1 193 ? -0.045 -3.000 3.676 1.00 92.81 193 ASP A O 1
ATOM 1507 N N . GLY A 1 194 ? -2.228 -2.608 4.058 1.00 94.12 194 GLY A N 1
ATOM 1508 C CA . GLY A 1 194 ? -2.756 -3.586 3.105 1.00 94.12 194 GLY A CA 1
ATOM 1509 C C . GLY A 1 194 ? -2.788 -3.129 1.640 1.00 94.12 194 GLY A C 1
ATOM 1510 O O . GLY A 1 194 ? -3.085 -3.949 0.779 1.00 94.12 194 GLY A O 1
ATOM 1511 N N . ILE A 1 195 ? -2.502 -1.856 1.342 1.00 96.75 195 ILE A N 1
ATOM 1512 C CA . ILE A 1 195 ? -2.603 -1.287 -0.017 1.00 96.75 195 ILE A CA 1
ATOM 1513 C C . ILE A 1 195 ? -1.441 -0.349 -0.383 1.00 96.75 195 ILE A C 1
ATOM 1515 O O . ILE A 1 195 ? -1.012 -0.324 -1.536 1.00 96.75 195 ILE A O 1
ATOM 1519 N N . ALA A 1 196 ? -0.865 0.372 0.583 1.00 95.88 196 ALA A N 1
ATOM 1520 C CA . ALA A 1 196 ? 0.141 1.406 0.337 1.00 95.88 196 ALA A CA 1
ATOM 1521 C C . ALA A 1 196 ? 1.429 0.873 -0.302 1.00 95.88 196 ALA A C 1
ATOM 1523 O O . ALA A 1 196 ? 2.024 1.558 -1.128 1.00 95.88 196 ALA A O 1
ATOM 1524 N N . LYS A 1 197 ? 1.848 -0.358 0.023 1.00 95.06 197 LYS A N 1
ATOM 1525 C CA . LYS A 1 197 ? 3.019 -0.983 -0.620 1.00 95.06 197 LYS A CA 1
ATOM 1526 C C . LYS A 1 197 ? 2.817 -1.174 -2.119 1.00 95.06 197 LYS A C 1
ATOM 1528 O O . LYS A 1 197 ? 3.703 -0.824 -2.889 1.00 95.06 197 LYS A O 1
ATOM 1533 N N . GLY A 1 198 ? 1.653 -1.683 -2.528 1.00 97.00 198 GLY A N 1
ATOM 1534 C CA . GLY A 1 198 ? 1.316 -1.829 -3.946 1.00 97.00 198 GLY A CA 1
ATOM 1535 C C . GLY A 1 198 ? 1.322 -0.478 -4.656 1.00 97.00 198 GLY A C 1
ATOM 1536 O O . GLY A 1 198 ? 1.955 -0.331 -5.695 1.00 97.00 198 GLY A O 1
ATOM 1537 N N . TYR A 1 199 ? 0.733 0.543 -4.029 1.00 98.19 199 TYR A N 1
ATOM 1538 C CA . TYR A 1 199 ? 0.752 1.901 -4.568 1.00 98.19 199 TYR A CA 1
ATOM 1539 C C . TYR A 1 199 ? 2.172 2.470 -4.728 1.00 98.19 199 TYR A C 1
ATOM 1541 O O . TYR A 1 199 ? 2.497 3.017 -5.779 1.00 98.19 199 TYR A O 1
ATOM 1549 N N . ALA A 1 200 ? 3.037 2.317 -3.722 1.00 98.31 200 ALA A N 1
ATOM 1550 C CA . ALA A 1 200 ? 4.425 2.776 -3.785 1.00 98.31 200 ALA A CA 1
ATOM 1551 C C . ALA A 1 200 ? 5.217 2.066 -4.896 1.00 98.31 200 ALA A C 1
ATOM 1553 O O . ALA A 1 200 ? 5.983 2.704 -5.619 1.00 98.31 200 ALA A O 1
ATOM 1554 N N . VAL A 1 201 ? 4.998 0.758 -5.065 1.00 98.44 201 VAL A N 1
ATOM 1555 C CA . VAL A 1 201 ? 5.568 -0.038 -6.162 1.00 98.44 201 VAL A CA 1
ATOM 1556 C C . VAL A 1 201 ? 5.105 0.498 -7.520 1.00 98.44 201 VAL A C 1
ATOM 1558 O O . VAL A 1 201 ? 5.938 0.706 -8.403 1.00 98.44 201 VAL A O 1
ATOM 1561 N N . ASP A 1 202 ? 3.813 0.793 -7.675 1.00 98.38 202 ASP A N 1
ATOM 1562 C CA . ASP A 1 202 ? 3.264 1.353 -8.914 1.00 98.38 202 ASP A CA 1
ATOM 1563 C C . ASP A 1 202 ? 3.862 2.733 -9.238 1.00 98.38 202 ASP A C 1
ATOM 1565 O O . ASP A 1 202 ? 4.224 2.999 -10.386 1.00 98.38 202 ASP A O 1
ATOM 1569 N N . GLN A 1 203 ? 4.003 3.621 -8.246 1.00 98.62 203 GLN A N 1
ATOM 1570 C CA . GLN A 1 203 ? 4.614 4.942 -8.455 1.00 98.62 203 GLN A CA 1
ATOM 1571 C C . GLN A 1 203 ? 6.104 4.843 -8.795 1.00 98.62 203 GLN A C 1
ATOM 1573 O O . GLN A 1 203 ? 6.580 5.536 -9.694 1.00 98.62 203 GLN A O 1
ATOM 1578 N N . ALA A 1 204 ? 6.836 3.934 -8.151 1.00 98.62 204 ALA A N 1
ATOM 1579 C CA . ALA A 1 204 ? 8.236 3.680 -8.468 1.00 98.62 204 ALA A CA 1
ATOM 1580 C C . ALA A 1 204 ? 8.419 3.201 -9.916 1.00 98.62 204 ALA A C 1
ATOM 1582 O O . ALA A 1 204 ? 9.311 3.688 -10.612 1.00 98.62 204 ALA A O 1
ATOM 1583 N N . VAL A 1 205 ? 7.554 2.302 -10.401 1.00 98.50 205 VAL A N 1
ATOM 1584 C CA . VAL A 1 205 ? 7.568 1.876 -11.810 1.00 98.50 205 VAL A CA 1
ATOM 1585 C C . VAL A 1 205 ? 7.297 3.054 -12.741 1.00 98.50 205 VAL A C 1
ATOM 1587 O O . VAL A 1 205 ? 8.072 3.258 -13.672 1.00 98.50 205 VAL A O 1
ATOM 1590 N N . LYS A 1 206 ? 6.303 3.902 -12.450 1.00 98.25 206 LYS A N 1
ATOM 1591 C CA . LYS A 1 206 ? 6.045 5.113 -13.252 1.00 98.25 206 LYS A CA 1
ATOM 1592 C C . LYS A 1 206 ? 7.257 6.043 -13.314 1.00 98.25 206 LYS A C 1
ATOM 1594 O O . LYS A 1 206 ? 7.529 6.625 -14.361 1.00 98.25 206 LYS A O 1
ATOM 1599 N N . VAL A 1 207 ? 8.006 6.196 -12.219 1.00 98.44 207 VAL A N 1
ATOM 1600 C CA . VAL A 1 207 ? 9.256 6.978 -12.210 1.00 98.44 207 VAL A CA 1
ATOM 1601 C C . VAL A 1 207 ? 10.290 6.373 -13.163 1.00 98.44 207 VAL A C 1
ATOM 1603 O O . VAL A 1 207 ? 10.941 7.109 -13.906 1.00 98.44 207 VAL A O 1
ATOM 1606 N N . LEU A 1 208 ? 10.437 5.046 -13.183 1.00 98.00 208 LEU A N 1
ATOM 1607 C CA . LEU A 1 208 ? 11.353 4.357 -14.098 1.00 98.00 208 LEU A CA 1
ATOM 1608 C C . LEU A 1 208 ? 10.908 4.495 -15.562 1.00 98.00 208 LEU A C 1
ATOM 1610 O O . LEU A 1 208 ? 11.736 4.814 -16.417 1.00 98.00 208 LEU A O 1
ATOM 1614 N N . GLU A 1 209 ? 9.615 4.333 -15.841 1.00 96.56 209 GLU A N 1
ATOM 1615 C CA . GLU A 1 209 ? 9.033 4.510 -17.177 1.00 96.56 209 GLU A CA 1
ATOM 1616 C C . GLU A 1 209 ? 9.222 5.943 -17.691 1.00 96.56 209 GLU A C 1
ATOM 1618 O O . GLU A 1 209 ? 9.675 6.150 -18.818 1.00 96.56 209 GLU A O 1
ATOM 1623 N N . ASN A 1 210 ? 8.974 6.946 -16.843 1.00 96.94 210 ASN A N 1
ATOM 1624 C CA . ASN A 1 210 ? 9.196 8.359 -17.167 1.00 96.94 210 ASN A CA 1
ATOM 1625 C C . ASN A 1 210 ? 10.676 8.687 -17.415 1.00 96.94 210 ASN A C 1
ATOM 1627 O O . ASN A 1 210 ? 10.989 9.611 -18.167 1.00 96.94 210 ASN A O 1
ATOM 1631 N N . ASN A 1 211 ? 11.587 7.915 -16.820 1.00 95.69 211 ASN A N 1
ATOM 1632 C CA . ASN A 1 211 ? 13.024 7.994 -17.076 1.00 95.69 211 ASN A CA 1
ATOM 1633 C C . ASN A 1 211 ? 13.463 7.217 -18.334 1.00 95.69 211 ASN A C 1
ATOM 1635 O O . ASN A 1 211 ? 14.652 7.192 -18.652 1.00 95.69 211 ASN A O 1
ATOM 1639 N N . GLY A 1 212 ? 12.524 6.617 -19.072 1.00 94.75 212 GLY A N 1
ATOM 1640 C CA . GLY A 1 212 ? 12.762 5.956 -20.356 1.00 94.75 212 GLY A CA 1
ATOM 1641 C C . GLY A 1 212 ? 13.047 4.456 -20.270 1.00 94.75 212 GLY A C 1
ATOM 1642 O O . GLY A 1 212 ? 13.369 3.849 -21.293 1.00 94.75 212 GLY A O 1
ATOM 1643 N N . TYR A 1 213 ? 12.927 3.839 -19.091 1.00 95.56 213 TYR A N 1
ATOM 1644 C CA . TYR A 1 213 ? 13.068 2.390 -18.956 1.00 95.56 213 TYR A CA 1
ATOM 1645 C C . TYR A 1 213 ? 11.783 1.688 -19.379 1.00 95.56 213 TYR A C 1
ATOM 1647 O O . TYR A 1 213 ? 10.701 1.994 -18.897 1.00 95.56 213 TYR A O 1
ATOM 1655 N N . THR A 1 214 ? 11.912 0.713 -20.276 1.00 95.50 214 THR A N 1
ATOM 1656 C CA . THR A 1 214 ? 10.778 -0.046 -20.832 1.00 95.50 214 THR A CA 1
ATOM 1657 C C . THR A 1 214 ? 10.734 -1.487 -20.337 1.00 95.50 214 THR A C 1
ATOM 1659 O O . THR A 1 214 ? 9.871 -2.258 -20.745 1.00 95.50 214 THR A O 1
ATOM 1662 N N . SER A 1 215 ? 11.688 -1.895 -19.500 1.00 97.06 215 SER A N 1
ATOM 1663 C CA . SER A 1 215 ? 11.758 -3.245 -18.949 1.00 97.06 215 SER A CA 1
ATOM 1664 C C . SER A 1 215 ? 12.450 -3.241 -17.591 1.00 97.06 215 SER A C 1
ATOM 1666 O O . SER A 1 215 ? 13.497 -2.612 -17.420 1.00 97.06 215 SER A O 1
ATOM 1668 N N . GLY A 1 216 ? 11.870 -3.953 -16.631 1.00 97.12 216 GLY A N 1
ATOM 1669 C CA . GLY A 1 216 ? 12.366 -4.031 -15.263 1.00 97.12 216 GLY A CA 1
ATOM 1670 C C . GLY A 1 216 ? 11.309 -4.540 -14.289 1.00 97.12 216 GLY A C 1
ATOM 1671 O O . GLY A 1 216 ? 10.228 -4.986 -14.679 1.00 97.12 216 GLY A O 1
ATOM 1672 N N . PHE A 1 217 ? 11.615 -4.450 -13.001 1.00 98.00 217 PHE A N 1
ATOM 1673 C CA . PHE A 1 217 ? 10.637 -4.645 -11.944 1.00 98.00 217 PHE A CA 1
ATOM 1674 C C . PHE A 1 217 ? 10.969 -3.829 -10.697 1.00 98.00 217 PHE A C 1
ATOM 1676 O O . PHE A 1 217 ? 12.121 -3.487 -10.426 1.00 98.00 217 PHE A O 1
ATOM 1683 N N . VAL A 1 218 ? 9.937 -3.594 -9.895 1.00 98.50 218 VAL A N 1
ATOM 1684 C CA . VAL A 1 218 ? 10.048 -3.142 -8.507 1.00 98.50 218 VAL A CA 1
ATOM 1685 C C . VAL A 1 218 ? 9.362 -4.193 -7.641 1.00 98.50 218 VAL A C 1
ATOM 1687 O O . VAL A 1 218 ? 8.240 -4.586 -7.943 1.00 98.50 218 VAL A O 1
ATOM 1690 N N . ASN A 1 219 ? 10.022 -4.680 -6.590 1.00 97.50 219 ASN A N 1
ATOM 1691 C CA . ASN A 1 219 ? 9.462 -5.657 -5.654 1.00 97.50 219 ASN A CA 1
ATOM 1692 C C . ASN A 1 219 ? 9.717 -5.224 -4.207 1.00 97.50 219 ASN A C 1
ATOM 1694 O O . ASN A 1 219 ? 10.866 -5.131 -3.783 1.00 97.50 219 ASN A O 1
ATOM 1698 N N . ALA A 1 220 ? 8.648 -5.005 -3.447 1.00 96.00 220 ALA A N 1
ATOM 1699 C CA . ALA A 1 220 ? 8.662 -4.678 -2.030 1.00 96.00 220 ALA A CA 1
ATOM 1700 C C . ALA A 1 220 ? 8.178 -5.877 -1.201 1.00 96.00 220 ALA A C 1
ATOM 1702 O O . ALA A 1 220 ? 6.987 -6.052 -0.945 1.00 96.00 220 ALA A O 1
ATOM 1703 N N . GLY A 1 221 ? 9.110 -6.721 -0.746 1.00 89.00 221 GLY A N 1
ATOM 1704 C CA . GLY A 1 221 ? 8.788 -7.828 0.163 1.00 89.00 221 GLY A CA 1
ATOM 1705 C C . GLY A 1 221 ? 7.807 -8.872 -0.379 1.00 89.00 221 GLY A C 1
ATOM 1706 O O . GLY A 1 221 ? 7.105 -9.490 0.417 1.00 89.00 221 GLY A O 1
ATOM 1707 N N . GLY A 1 222 ? 7.755 -9.075 -1.697 1.00 89.62 222 GLY A N 1
ATOM 1708 C CA . GLY A 1 222 ? 6.819 -9.996 -2.350 1.00 89.62 222 GLY A CA 1
ATOM 1709 C C . GLY A 1 222 ? 5.658 -9.316 -3.077 1.00 89.62 222 GLY A C 1
ATOM 1710 O O . GLY A 1 222 ? 4.994 -9.991 -3.861 1.00 89.62 222 GLY A O 1
ATOM 1711 N N . ASP A 1 223 ? 5.466 -8.010 -2.882 1.00 94.69 223 ASP A N 1
ATOM 1712 C CA . ASP A 1 223 ? 4.538 -7.195 -3.667 1.00 94.69 223 ASP A CA 1
ATOM 1713 C C . ASP A 1 223 ? 5.337 -6.516 -4.778 1.00 94.69 223 ASP A C 1
ATOM 1715 O O . ASP A 1 223 ? 6.167 -5.651 -4.502 1.00 94.69 223 ASP A O 1
ATOM 1719 N N . GLY A 1 224 ? 5.168 -6.944 -6.026 1.00 96.62 224 GLY A N 1
ATOM 1720 C CA . GLY A 1 224 ? 5.978 -6.450 -7.131 1.00 96.62 224 GLY A CA 1
ATOM 1721 C C . GLY A 1 224 ? 5.202 -6.170 -8.401 1.00 96.62 224 GLY A C 1
ATOM 1722 O O . GLY A 1 224 ? 4.200 -6.821 -8.679 1.00 96.62 224 GLY A O 1
ATOM 1723 N N . MET A 1 225 ? 5.710 -5.224 -9.182 1.00 98.19 225 MET A N 1
ATOM 1724 C CA . MET A 1 225 ? 5.246 -4.882 -10.520 1.00 98.19 225 MET A CA 1
ATOM 1725 C C . MET A 1 225 ? 6.381 -5.138 -11.507 1.00 98.19 225 MET A C 1
ATOM 1727 O O . MET A 1 225 ? 7.499 -4.654 -11.323 1.00 98.19 225 MET A O 1
ATOM 1731 N N . TYR A 1 226 ? 6.083 -5.931 -12.531 1.00 97.94 226 TYR A N 1
ATOM 1732 C CA . TYR A 1 226 ? 7.029 -6.424 -13.526 1.00 97.94 226 TYR A CA 1
ATOM 1733 C C . TYR A 1 226 ? 6.591 -5.906 -14.888 1.00 97.94 226 TYR A C 1
ATOM 1735 O O . TYR A 1 226 ? 5.476 -6.205 -15.318 1.00 97.94 226 TYR A O 1
ATOM 1743 N N . PHE A 1 227 ? 7.444 -5.135 -15.555 1.00 97.69 227 PHE A N 1
ATOM 1744 C CA . PHE A 1 227 ? 7.132 -4.469 -16.818 1.00 97.69 227 PHE A CA 1
ATOM 1745 C C . PHE A 1 227 ? 8.146 -4.849 -17.898 1.00 97.69 227 PHE A C 1
ATOM 1747 O O . PHE A 1 227 ? 9.313 -5.148 -17.612 1.00 97.69 227 PHE A O 1
ATOM 1754 N N . GLY A 1 228 ? 7.686 -4.898 -19.144 1.00 96.56 228 GLY A N 1
ATOM 1755 C CA . GLY A 1 228 ? 8.466 -5.368 -20.281 1.00 96.56 228 GLY A CA 1
ATOM 1756 C C . GLY A 1 228 ? 8.999 -6.792 -20.097 1.00 96.56 228 GLY A C 1
ATOM 1757 O O . GLY A 1 228 ? 8.395 -7.625 -19.415 1.00 96.56 228 GLY A O 1
ATOM 1758 N N . THR A 1 229 ? 10.141 -7.084 -20.714 1.00 95.62 229 THR A N 1
ATOM 1759 C CA . THR A 1 229 ? 10.726 -8.432 -20.755 1.00 95.62 229 THR A CA 1
ATOM 1760 C C . THR A 1 229 ? 12.177 -8.428 -20.298 1.00 95.62 229 THR A C 1
ATOM 1762 O O . THR A 1 229 ? 12.852 -7.401 -20.265 1.00 95.62 229 THR A O 1
ATOM 1765 N N . ARG A 1 230 ? 12.705 -9.612 -20.005 1.00 94.44 230 ARG A N 1
ATOM 1766 C CA . ARG A 1 230 ? 14.129 -9.809 -19.729 1.00 94.44 230 ARG A CA 1
ATOM 1767 C C . ARG A 1 230 ? 14.979 -9.512 -20.982 1.00 94.44 230 ARG A C 1
ATOM 1769 O O . ARG A 1 230 ? 14.449 -9.510 -22.095 1.00 94.44 230 ARG A O 1
ATOM 1776 N N . PRO A 1 231 ? 16.309 -9.324 -20.848 1.00 93.00 231 PRO A N 1
ATOM 1777 C CA . PRO A 1 231 ? 17.210 -9.054 -21.981 1.00 93.00 231 PRO A CA 1
ATOM 1778 C C . PRO A 1 231 ? 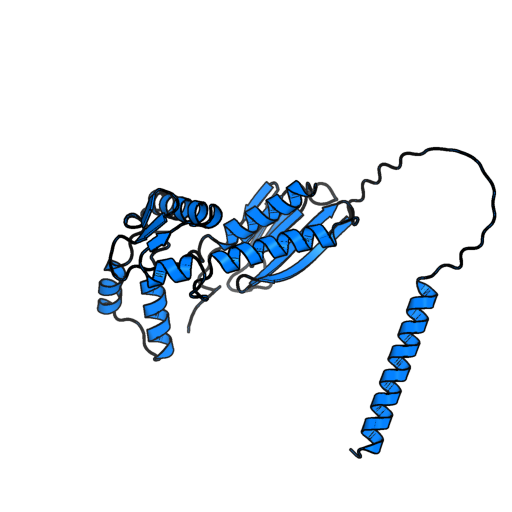17.146 -10.056 -23.139 1.00 93.00 231 PRO A C 1
ATOM 1780 O O . PRO A 1 231 ? 17.478 -9.712 -24.272 1.00 93.00 231 PRO A O 1
ATOM 1783 N N . ASP A 1 232 ? 16.777 -11.303 -22.840 1.00 93.25 232 ASP A N 1
ATOM 1784 C CA . ASP A 1 232 ? 16.636 -12.408 -23.793 1.00 93.25 232 ASP A CA 1
ATOM 1785 C C . ASP A 1 232 ? 15.245 -12.456 -24.462 1.00 93.25 232 ASP A C 1
ATOM 1787 O O . ASP A 1 232 ? 14.978 -13.361 -25.252 1.00 93.25 232 ASP A O 1
ATOM 1791 N N . GLY A 1 233 ? 14.368 -11.493 -24.156 1.00 93.44 233 GLY A N 1
ATOM 1792 C CA . GLY A 1 233 ? 12.989 -11.414 -24.637 1.00 93.44 233 GLY A CA 1
ATOM 1793 C C . GLY A 1 233 ? 12.011 -12.335 -23.904 1.00 93.44 233 GLY A C 1
ATOM 1794 O O . GLY A 1 233 ? 10.850 -12.399 -24.294 1.00 93.44 233 GLY A O 1
ATOM 1795 N N . SER A 1 234 ? 12.457 -13.062 -22.873 1.00 95.56 234 SER A N 1
ATOM 1796 C CA . SER A 1 234 ? 11.573 -13.898 -22.055 1.00 95.56 234 SER A CA 1
ATOM 1797 C C . SER A 1 234 ? 10.831 -13.091 -20.991 1.00 95.56 234 SER A C 1
ATOM 1799 O O . SER A 1 234 ? 11.306 -12.053 -20.523 1.00 95.56 234 SER A O 1
ATOM 1801 N N . ASP A 1 235 ? 9.681 -13.610 -20.571 1.00 96.88 235 ASP A N 1
ATOM 1802 C CA . ASP A 1 235 ? 8.921 -13.082 -19.443 1.00 96.88 235 ASP A CA 1
ATOM 1803 C C . ASP A 1 235 ? 9.709 -13.175 -18.122 1.00 96.88 235 ASP A C 1
ATOM 1805 O O . ASP A 1 235 ? 10.631 -13.985 -17.942 1.00 96.88 235 ASP A O 1
ATOM 1809 N N . TRP A 1 236 ? 9.316 -12.353 -17.151 1.00 96.38 236 TRP A N 1
ATOM 1810 C CA . TRP A 1 236 ? 9.853 -12.390 -15.798 1.00 96.38 236 TRP A CA 1
ATOM 1811 C C . TRP A 1 236 ? 9.426 -13.664 -15.077 1.00 96.38 236 TRP A C 1
ATOM 1813 O O . TRP A 1 236 ? 8.252 -14.031 -15.067 1.00 96.38 236 TRP A O 1
ATOM 1823 N N . LYS A 1 237 ? 10.382 -14.329 -14.423 1.00 94.25 237 LYS A N 1
ATOM 1824 C CA . LYS A 1 237 ? 10.115 -15.520 -13.610 1.00 94.25 237 LYS A CA 1
ATOM 1825 C C . LYS A 1 237 ? 9.869 -15.125 -12.164 1.00 94.25 237 LYS A C 1
ATOM 1827 O O . LYS A 1 237 ? 10.805 -14.754 -11.460 1.00 94.25 237 LYS A O 1
ATOM 1832 N N . VAL A 1 238 ? 8.625 -15.257 -11.714 1.00 93.44 238 VAL A N 1
ATOM 1833 C CA . VAL A 1 238 ? 8.193 -14.868 -10.368 1.00 93.44 238 VAL A CA 1
ATOM 1834 C C . VAL A 1 238 ? 7.749 -16.098 -9.589 1.00 93.44 238 VAL A C 1
ATOM 1836 O O . VAL A 1 238 ? 6.789 -16.777 -9.950 1.00 93.44 238 VAL A O 1
ATOM 1839 N N . GLY A 1 239 ? 8.488 -16.416 -8.527 1.00 90.50 239 GLY A N 1
ATOM 1840 C CA . GLY A 1 239 ? 8.222 -17.573 -7.675 1.00 90.50 239 GLY A CA 1
ATOM 1841 C C . GLY A 1 239 ? 7.229 -17.261 -6.558 1.00 90.50 239 GLY A C 1
ATOM 1842 O O . GLY A 1 239 ? 7.444 -16.335 -5.779 1.00 90.50 239 GLY A O 1
ATOM 1843 N N . LEU A 1 240 ? 6.185 -18.080 -6.416 1.00 87.69 240 LEU A N 1
ATOM 1844 C CA . LEU A 1 240 ? 5.351 -18.101 -5.216 1.00 87.69 240 LEU A CA 1
ATOM 1845 C C . LEU A 1 240 ? 6.076 -18.892 -4.124 1.00 87.69 240 LEU A C 1
ATOM 1847 O O . LEU A 1 240 ? 6.252 -20.109 -4.239 1.00 87.69 240 LEU A O 1
ATOM 1851 N N . ARG A 1 241 ? 6.500 -18.204 -3.063 1.00 84.81 241 ARG A N 1
ATOM 1852 C CA . ARG A 1 241 ? 7.268 -18.799 -1.961 1.00 84.81 241 ARG A CA 1
ATOM 1853 C C . ARG A 1 241 ? 6.457 -19.863 -1.222 1.00 84.81 241 ARG A C 1
ATOM 1855 O O . ARG A 1 241 ? 5.294 -19.643 -0.900 1.00 84.81 241 ARG A O 1
ATOM 1862 N N . ASN A 1 242 ? 7.092 -20.986 -0.889 1.00 83.69 242 ASN A N 1
ATOM 1863 C CA . ASN A 1 242 ? 6.491 -21.987 -0.015 1.00 83.69 242 ASN A CA 1
ATOM 1864 C C . ASN A 1 242 ? 6.467 -21.482 1.448 1.00 83.69 242 ASN A C 1
ATOM 1866 O O . ASN A 1 242 ? 7.540 -21.212 2.001 1.00 83.69 242 ASN A O 1
ATOM 1870 N N . PRO A 1 243 ? 5.285 -21.367 2.090 1.00 80.25 243 PRO A N 1
ATOM 1871 C CA . PRO A 1 243 ? 5.159 -20.958 3.490 1.00 80.25 243 PRO A CA 1
ATOM 1872 C C . PRO A 1 243 ? 5.918 -21.859 4.472 1.00 80.25 243 PRO A C 1
ATOM 1874 O O . PRO A 1 243 ? 6.487 -21.367 5.446 1.00 80.25 243 PRO A O 1
ATOM 1877 N N . GLU A 1 244 ? 5.953 -23.167 4.204 1.00 81.62 244 GLU A N 1
ATOM 1878 C CA . GLU A 1 244 ? 6.570 -24.184 5.066 1.00 81.62 244 GLU A CA 1
ATOM 1879 C C . GLU A 1 244 ? 8.084 -24.290 4.848 1.00 81.62 244 GLU A C 1
ATOM 1881 O O . GLU A 1 244 ? 8.831 -24.660 5.752 1.00 81.62 244 GLU A O 1
ATOM 1886 N N . ASN A 1 245 ? 8.555 -23.941 3.647 1.00 80.88 245 ASN A N 1
ATOM 1887 C CA . ASN A 1 245 ? 9.972 -23.933 3.307 1.00 80.88 245 ASN A CA 1
ATOM 1888 C C . ASN A 1 245 ? 10.317 -22.745 2.405 1.00 80.88 245 ASN A C 1
ATOM 1890 O O . ASN A 1 245 ? 10.297 -22.843 1.180 1.00 80.88 245 ASN A O 1
ATOM 1894 N N . LYS A 1 246 ? 10.743 -21.639 3.022 1.00 76.12 246 LYS A N 1
ATOM 1895 C CA . LYS A 1 246 ? 11.045 -20.377 2.326 1.00 76.12 246 LYS A CA 1
ATOM 1896 C C . LYS A 1 246 ? 12.157 -20.471 1.266 1.00 76.12 246 LYS A C 1
ATOM 1898 O O . LYS A 1 246 ? 12.296 -19.539 0.483 1.00 76.12 246 LYS A O 1
ATOM 1903 N N . SER A 1 247 ? 12.931 -21.563 1.222 1.00 78.31 247 SER A N 1
ATOM 1904 C CA . SER A 1 247 ? 13.941 -21.809 0.176 1.00 78.31 247 SER A CA 1
ATOM 1905 C C . SER A 1 247 ? 13.366 -22.379 -1.127 1.00 78.31 247 SER A C 1
ATOM 1907 O O . SER A 1 247 ? 14.081 -22.478 -2.122 1.00 78.31 247 SER A O 1
ATOM 1909 N N . GLN A 1 248 ? 12.088 -22.761 -1.135 1.00 81.12 248 GLN A N 1
ATOM 1910 C CA . GLN A 1 248 ? 11.413 -23.360 -2.280 1.00 81.12 248 GLN A CA 1
ATOM 1911 C C . GLN A 1 248 ? 10.306 -22.447 -2.807 1.00 81.12 248 GLN A C 1
ATOM 1913 O O . GLN A 1 248 ? 9.629 -21.748 -2.051 1.00 81.12 248 GLN A O 1
ATOM 1918 N N . SER A 1 249 ? 10.097 -22.498 -4.122 1.00 83.00 249 SER A N 1
ATOM 1919 C CA . SER A 1 249 ? 8.895 -21.958 -4.759 1.00 83.00 249 SER A CA 1
ATOM 1920 C C . SER A 1 249 ? 7.896 -23.091 -4.980 1.00 83.00 249 SER A C 1
ATOM 1922 O O . SER A 1 249 ? 8.285 -24.163 -5.441 1.00 83.00 249 SER A O 1
ATOM 1924 N N . ILE A 1 250 ? 6.624 -22.859 -4.657 1.00 87.00 250 ILE A N 1
ATOM 1925 C CA . ILE A 1 250 ? 5.525 -23.792 -4.956 1.00 87.00 250 ILE A CA 1
ATOM 1926 C C . ILE A 1 250 ? 5.230 -23.770 -6.457 1.00 87.00 250 ILE A C 1
ATOM 1928 O O . ILE A 1 250 ? 5.028 -24.810 -7.076 1.00 87.00 250 ILE A O 1
ATOM 1932 N N . VAL A 1 251 ? 5.226 -22.573 -7.041 1.00 89.88 251 VAL A N 1
ATOM 1933 C CA . VAL A 1 251 ? 5.015 -22.343 -8.469 1.00 89.88 251 VAL A CA 1
ATOM 1934 C C . VAL A 1 251 ? 5.924 -21.212 -8.933 1.00 89.88 251 VAL A C 1
ATOM 1936 O O . VAL A 1 251 ? 6.243 -20.314 -8.156 1.00 89.88 251 VAL A O 1
ATOM 1939 N N . VAL A 1 252 ? 6.351 -21.266 -10.192 1.00 91.94 252 VAL A N 1
ATOM 1940 C CA . VAL A 1 252 ? 7.023 -20.160 -10.878 1.00 91.94 252 VAL A CA 1
ATOM 1941 C C . VAL A 1 252 ? 6.115 -19.721 -12.011 1.00 91.94 252 VAL A C 1
ATOM 1943 O O . VAL A 1 252 ? 5.733 -20.536 -12.848 1.00 91.94 252 VAL A O 1
ATOM 1946 N N . MET A 1 253 ? 5.746 -18.448 -12.000 1.00 93.81 253 MET A N 1
ATOM 1947 C CA . MET A 1 253 ? 4.943 -17.817 -13.037 1.00 93.81 253 MET A CA 1
ATOM 1948 C C . MET A 1 253 ? 5.868 -17.087 -14.005 1.00 93.81 253 MET A C 1
ATOM 1950 O O . MET A 1 253 ? 6.849 -16.479 -13.580 1.00 93.81 253 MET A O 1
ATOM 1954 N N . GLU A 1 254 ? 5.547 -17.153 -15.290 1.00 95.56 254 GLU A N 1
ATOM 1955 C CA . GLU A 1 254 ? 6.169 -16.348 -16.340 1.00 95.56 254 GLU A CA 1
ATOM 1956 C C . GLU A 1 254 ? 5.212 -15.186 -16.623 1.00 95.56 254 GLU A C 1
ATOM 1958 O O . GLU A 1 254 ? 4.066 -15.416 -17.015 1.00 95.56 254 GLU A O 1
ATOM 1963 N N . ILE A 1 255 ? 5.625 -13.962 -16.280 1.00 94.38 255 ILE A N 1
ATOM 1964 C CA . ILE A 1 255 ? 4.779 -12.768 -16.369 1.00 94.38 255 ILE A CA 1
ATOM 1965 C C . ILE A 1 255 ? 5.507 -11.585 -17.007 1.00 94.38 255 ILE A C 1
ATOM 1967 O O . ILE A 1 255 ? 6.707 -11.390 -16.834 1.00 94.38 255 ILE A O 1
ATOM 1971 N N . SER A 1 256 ? 4.742 -10.748 -17.691 1.00 94.31 256 SER A N 1
ATOM 1972 C CA . SER A 1 256 ? 5.159 -9.452 -18.214 1.00 94.31 256 SER A CA 1
ATOM 1973 C C . SER A 1 256 ? 3.979 -8.489 -18.094 1.00 94.31 256 SER A C 1
ATOM 1975 O O . SER A 1 256 ? 2.825 -8.921 -18.202 1.00 94.31 256 SER A O 1
ATOM 1977 N N . ASP A 1 257 ? 4.271 -7.222 -17.805 1.00 96.31 257 ASP A N 1
ATOM 1978 C CA . ASP A 1 257 ? 3.308 -6.135 -17.591 1.00 96.31 257 ASP A CA 1
ATOM 1979 C C . ASP A 1 257 ? 2.218 -6.491 -16.565 1.00 96.31 257 ASP A C 1
ATOM 1981 O O . ASP A 1 257 ? 1.010 -6.375 -16.813 1.00 96.31 257 ASP A O 1
ATOM 1985 N N . LYS A 1 258 ? 2.649 -7.015 -15.408 1.00 96.94 258 LYS A N 1
ATOM 1986 C CA . LYS A 1 258 ? 1.766 -7.492 -14.333 1.00 96.94 258 LYS A CA 1
ATOM 1987 C C . LYS A 1 258 ? 2.322 -7.220 -12.946 1.00 96.94 258 LYS A C 1
ATOM 1989 O O . LYS A 1 258 ? 3.515 -7.387 -12.693 1.00 96.94 258 LYS A O 1
ATOM 1994 N N . ALA A 1 259 ? 1.401 -6.925 -12.034 1.00 96.50 259 ALA A N 1
ATOM 1995 C CA . ALA A 1 259 ? 1.652 -6.925 -10.606 1.00 96.50 259 ALA A CA 1
ATOM 1996 C C . ALA A 1 259 ? 1.359 -8.303 -9.995 1.00 96.50 259 ALA A C 1
ATOM 1998 O O . ALA A 1 259 ? 0.430 -9.003 -10.407 1.00 96.50 259 ALA A O 1
ATOM 1999 N N . VAL A 1 260 ? 2.143 -8.679 -8.989 1.00 95.38 260 VAL A N 1
ATOM 2000 C CA . VAL A 1 260 ? 1.946 -9.859 -8.147 1.00 95.38 260 VAL A CA 1
ATOM 2001 C C . VAL A 1 260 ? 2.138 -9.436 -6.701 1.00 95.38 260 VAL A C 1
ATOM 2003 O O . VAL A 1 260 ? 3.189 -8.916 -6.347 1.00 95.38 260 VAL A O 1
ATOM 2006 N N . ALA A 1 261 ? 1.140 -9.696 -5.864 1.00 93.94 261 ALA A N 1
ATOM 2007 C CA . ALA A 1 261 ? 1.193 -9.473 -4.424 1.00 93.94 261 ALA A CA 1
ATOM 2008 C C . ALA A 1 261 ? 0.750 -10.744 -3.699 1.00 93.94 261 ALA A C 1
ATOM 2010 O O . ALA A 1 261 ? -0.091 -11.493 -4.202 1.00 93.94 261 ALA A O 1
ATOM 2011 N N . THR A 1 262 ? 1.325 -11.010 -2.526 1.00 90.31 262 THR A N 1
ATOM 2012 C CA . THR A 1 262 ? 1.003 -12.209 -1.737 1.00 90.31 262 THR A CA 1
ATOM 2013 C C . THR A 1 262 ? 0.699 -11.828 -0.296 1.00 90.31 262 THR A C 1
ATOM 2015 O O . THR A 1 262 ? 1.528 -11.243 0.391 1.00 90.31 262 THR A O 1
ATOM 2018 N N . SER A 1 263 ? -0.476 -12.217 0.197 1.00 87.69 263 SER A N 1
ATOM 2019 C CA . SER A 1 263 ? -0.827 -12.123 1.618 1.00 87.69 263 SER A CA 1
ATOM 2020 C C . SER A 1 263 ? -0.765 -13.504 2.266 1.00 87.69 263 SER A C 1
ATOM 2022 O O . SER A 1 263 ? -1.287 -14.474 1.719 1.00 87.69 263 SER A O 1
ATOM 2024 N N . GLY A 1 264 ? -0.133 -13.604 3.436 1.00 82.75 264 GLY A N 1
ATOM 2025 C CA . GLY A 1 264 ? 0.044 -14.872 4.138 1.00 82.75 264 GLY A CA 1
ATOM 2026 C C . GLY A 1 264 ? 0.144 -14.699 5.650 1.00 82.75 264 GLY A C 1
ATOM 2027 O O . GLY A 1 264 ? 0.762 -13.759 6.146 1.00 82.75 264 GLY A O 1
ATOM 2028 N N . ASN A 1 265 ? -0.421 -15.647 6.396 1.00 77.44 265 ASN A N 1
ATOM 2029 C CA . ASN A 1 265 ? -0.399 -15.676 7.866 1.00 77.44 265 ASN A CA 1
ATOM 2030 C C . ASN A 1 265 ? 0.997 -15.942 8.473 1.00 77.44 265 ASN A C 1
ATOM 2032 O O . ASN A 1 265 ? 1.161 -15.900 9.686 1.00 77.44 265 ASN A O 1
ATOM 2036 N N . TYR A 1 266 ? 2.003 -16.206 7.640 1.00 71.25 266 TYR A N 1
ATOM 2037 C CA . TYR A 1 266 ? 3.398 -16.459 8.016 1.00 71.25 266 TYR A CA 1
ATOM 2038 C C . TYR A 1 266 ? 4.316 -15.242 7.807 1.00 71.25 266 TYR A C 1
ATOM 2040 O O . TYR A 1 266 ? 5.527 -15.342 8.037 1.00 71.25 266 TYR A O 1
ATOM 2048 N N . GLU A 1 267 ? 3.770 -14.113 7.341 1.00 65.12 267 GLU A N 1
ATOM 2049 C CA . GLU A 1 267 ? 4.539 -12.879 7.141 1.00 65.12 267 GLU A CA 1
ATOM 2050 C C . GLU A 1 267 ? 4.684 -12.084 8.447 1.00 65.12 267 GLU A C 1
ATOM 2052 O O . GLU A 1 267 ? 5.794 -11.693 8.808 1.00 65.12 267 GLU A O 1
ATOM 2057 N N . ARG A 1 268 ? 3.591 -11.891 9.199 1.00 66.81 268 ARG A N 1
ATOM 2058 C CA . ARG A 1 268 ? 3.591 -11.259 10.531 1.00 66.81 268 ARG A CA 1
ATOM 2059 C C . ARG A 1 268 ? 2.607 -11.987 11.447 1.00 66.81 268 ARG A C 1
ATOM 2061 O O . ARG A 1 268 ? 1.413 -11.998 11.172 1.00 66.81 268 ARG A O 1
ATOM 2068 N N . TYR A 1 269 ? 3.112 -12.597 12.517 1.00 73.62 269 TYR A N 1
ATOM 2069 C CA . TYR A 1 269 ? 2.323 -13.378 13.474 1.00 73.62 269 TYR A CA 1
ATOM 2070 C C . TYR A 1 269 ? 2.979 -13.385 14.861 1.00 73.62 269 TYR A C 1
ATOM 2072 O O . TYR A 1 269 ? 4.127 -12.964 15.020 1.00 73.62 269 TYR A O 1
ATOM 2080 N N . PHE A 1 270 ? 2.241 -13.888 15.847 1.00 67.00 270 PHE A N 1
ATOM 2081 C CA . PHE A 1 270 ? 2.696 -14.107 17.219 1.00 67.00 270 PHE A CA 1
ATOM 2082 C C . PHE A 1 270 ? 2.478 -15.586 17.586 1.00 67.00 270 PHE A C 1
ATOM 2084 O O . PHE A 1 270 ? 1.584 -16.217 17.020 1.00 67.00 270 PHE A O 1
ATOM 2091 N N . ASN A 1 271 ? 3.305 -16.126 18.488 1.00 48.59 271 ASN A N 1
ATOM 2092 C CA . ASN A 1 271 ? 3.216 -17.499 19.010 1.00 48.59 271 ASN A CA 1
ATOM 2093 C C . ASN A 1 271 ? 2.742 -17.504 20.462 1.00 48.59 271 ASN A C 1
ATOM 2095 O O . ASN A 1 271 ? 3.209 -16.612 21.207 1.00 48.59 271 ASN A O 1
#

Mean predicted aligned error: 11.19 Å

Radius of gyration: 26.0 Å; Cα contacts (8 Å, |Δi|>4): 383; chains: 1; bounding box: 70×44×69 Å

Secondary structure (DSSP, 8-state):
--HHHHHHHHHHHHHHHHHHHHHHHHHH----------------------EEEEEEEEETTEEEEEEEEE-STTHHHHHHHHHHHHHHHHHHH-TT-TTSHHHHHHHHSEESS--HHHHHHHHHHHHHHHHTTTSS-GGGHHHHHHHHHHHHTT----HHHHHHHHTT--GGGEEEETTEEEE-STT-----TTTHHHHHHHHHHHHHHHTT--SEEEEETTEEEEES--TTSPPEEEEEE-SS-TTSEEEEEEESSEEE----TTTS---